Protein AF-A0A166SF95-F1 (afdb_monomer)

Radius of gyration: 27.23 Å; Cα contacts (8 Å, |Δi|>4): 40; chains: 1; bounding box: 63×61×75 Å

InterPro domains:
  IPR001046 NRAMP family [PF01566] (56-190)
  IPR001046 NRAMP family [PR00447] (93-119)
  IPR001046 NRAMP family [PR00447] (122-141)
  IPR001046 NRAMP family [PTHR11706] (57-190)

Sequence (201 aa):
TAVDNDARVIHDDRQPSSQHLKDASLVVVKHATKHTGVGIWELGRRLASGKYADQNLRLGCVTGLDLASHCRILLRSRPEHKLLYRYLLHYPLYILSEIAIIPIDLTELLGSAIALCLIWPALPLWAGVLLTAGDVIFVLALGDPLGGRPTKMFEWLVAVLVLGVIVCMSIIIAKVDVNWEQAFDGFVPSKTIFASGGIYT

Foldseek 3Di:
DPPVVVVVVVVPPPPPPVVVVVVVVVVVVVVVCVPPVVVVVVVVVVVCCVPVVVVLVCCCVVVVDHPVVVVVVVLVPDPDDNPVCCVVPVVVVVVVVVVVVVVVLVCVLVVQLVVVCVVPVPDDSVVSSVVSVVVVVVLVVLPDCPPVPSPVVNVVVVVVVVVVVVVVVVVVVVPDPDPVVVVVVVVPPDCVVVPDPPPPD

pLDDT: mean 71.26, std 14.32, range [41.44, 95.88]

Mean predicted aligned error: 16.95 Å

Secondary structure (DSSP, 8-state):
--STTHHHHHTSSSSHHHHHHHHHHHHHHHHHHHHSTHHHHHHHHHHHHHHHHHHHHHHHHHH-S-HHHHHHHHHHT--TTHHHHHHHHHHHHHHHHHHHHHHHHHHHHHHHHHHHHHH-TTS-HHHHHHHHHHHHHHHHHHT-GGGS-THHHHHHHHHHHHHHHHHHHHHHHHHS---HHHHHHTTS--GGGTS---S--

Organism: NCBI:txid1759441

Structure (mmCIF, N/CA/C/O backbone):
data_AF-A0A166SF95-F1
#
_entry.id   AF-A0A166SF95-F1
#
loop_
_atom_site.group_PDB
_atom_site.id
_atom_site.type_symbol
_atom_site.label_atom_id
_atom_site.label_alt_id
_atom_site.label_comp_id
_atom_site.label_asym_id
_atom_site.label_entity_id
_atom_site.label_seq_id
_atom_site.pdbx_PDB_ins_code
_atom_site.Cartn_x
_atom_site.Cartn_y
_atom_site.Cartn_z
_atom_site.occupancy
_atom_site.B_iso_or_equiv
_atom_site.auth_seq_id
_atom_site.auth_comp_id
_atom_site.auth_asym_id
_atom_site.auth_atom_id
_atom_site.pdbx_PDB_model_num
ATOM 1 N N . THR A 1 1 ? -39.030 30.058 47.059 1.00 51.97 1 THR A N 1
ATOM 2 C CA . THR A 1 1 ? -38.450 30.906 45.994 1.00 51.97 1 THR A CA 1
ATOM 3 C C . THR A 1 1 ? -37.004 31.327 46.240 1.00 51.97 1 THR A C 1
ATOM 5 O O . THR A 1 1 ? -36.387 31.767 45.289 1.00 51.97 1 THR A O 1
ATOM 8 N N . ALA A 1 2 ? -36.420 31.140 47.436 1.00 47.66 2 ALA A N 1
ATOM 9 C CA . ALA A 1 2 ? -35.006 31.470 47.697 1.00 47.66 2 ALA A CA 1
ATOM 10 C C . ALA A 1 2 ? -34.035 30.263 47.727 1.00 47.66 2 ALA A C 1
ATOM 12 O O . ALA A 1 2 ? -32.841 30.467 47.861 1.00 47.66 2 ALA A O 1
ATOM 13 N N . VAL A 1 3 ? -34.522 29.020 47.589 1.00 53.03 3 VAL A N 1
ATOM 14 C CA . VAL A 1 3 ? -33.690 27.792 47.682 1.00 53.03 3 VAL A CA 1
ATOM 15 C C . VAL A 1 3 ? -33.362 27.186 46.305 1.00 53.03 3 VAL A C 1
ATOM 17 O O . VAL A 1 3 ? -32.394 26.454 46.165 1.00 53.03 3 VAL A O 1
ATOM 20 N N . ASP A 1 4 ? -34.114 27.541 45.258 1.00 48.19 4 ASP A N 1
ATOM 21 C CA . ASP A 1 4 ? -33.922 27.012 43.893 1.00 48.19 4 ASP A CA 1
ATOM 22 C C . ASP A 1 4 ? -32.863 27.791 43.082 1.00 48.19 4 ASP A C 1
ATOM 24 O O . ASP A 1 4 ? -32.346 27.307 42.080 1.00 48.19 4 ASP A O 1
ATOM 28 N N . ASN A 1 5 ? -32.490 28.993 43.544 1.00 48.31 5 ASN A N 1
ATOM 29 C CA . ASN A 1 5 ? -31.471 29.813 42.886 1.00 48.31 5 ASN A CA 1
ATOM 30 C C . ASN A 1 5 ? -30.034 29.449 43.289 1.00 48.31 5 ASN A C 1
ATOM 32 O O . ASN A 1 5 ? -29.129 29.681 42.498 1.00 48.31 5 ASN A O 1
ATOM 36 N N . ASP A 1 6 ? -29.812 28.844 44.460 1.00 43.00 6 ASP A N 1
ATOM 37 C CA . ASP A 1 6 ? -28.459 28.482 44.919 1.00 43.00 6 ASP A CA 1
ATOM 38 C C . ASP A 1 6 ? -27.935 27.196 44.254 1.00 43.00 6 ASP A C 1
ATOM 40 O O . ASP A 1 6 ? -26.739 27.042 44.011 1.00 43.00 6 ASP A O 1
ATOM 44 N N . ALA A 1 7 ? -28.828 26.278 43.868 1.00 47.28 7 ALA A N 1
ATOM 45 C CA . ALA A 1 7 ? -28.446 25.021 43.217 1.00 47.28 7 ALA A CA 1
ATOM 46 C C . ALA A 1 7 ? -28.032 25.194 41.741 1.00 47.28 7 ALA A C 1
ATOM 48 O O . ALA A 1 7 ? -27.295 24.362 41.207 1.00 47.28 7 ALA A O 1
ATOM 49 N N . ARG A 1 8 ? -28.467 26.277 41.078 1.00 47.16 8 ARG A N 1
ATOM 50 C CA . ARG A 1 8 ? -28.053 26.599 39.700 1.00 47.16 8 ARG A CA 1
ATOM 51 C C . ARG A 1 8 ? -26.694 27.282 39.613 1.00 47.16 8 ARG A C 1
ATOM 53 O O . ARG A 1 8 ? -26.074 27.204 38.561 1.00 47.16 8 ARG A O 1
ATOM 60 N N . VAL A 1 9 ? -26.222 27.905 40.691 1.00 48.41 9 VAL A N 1
ATOM 61 C CA . VAL A 1 9 ? -24.934 28.615 40.687 1.00 48.41 9 VAL A CA 1
ATOM 62 C C . VAL A 1 9 ? -23.765 27.639 40.875 1.00 48.41 9 VAL A C 1
ATOM 64 O O . VAL A 1 9 ? -22.729 27.802 40.248 1.00 48.41 9 VAL A O 1
ATOM 67 N N . ILE A 1 10 ? -23.938 26.547 41.630 1.00 46.03 10 ILE A N 1
ATOM 68 C CA . ILE A 1 10 ? -22.832 25.609 41.922 1.00 46.03 10 ILE A CA 1
ATOM 69 C C . ILE A 1 10 ? -22.562 24.605 40.779 1.00 46.03 10 ILE A C 1
ATOM 71 O O . ILE A 1 10 ? -21.478 24.022 40.699 1.00 46.03 10 ILE A O 1
ATOM 75 N N . HIS A 1 11 ? -23.503 24.416 39.848 1.00 46.72 11 HIS A N 1
ATOM 76 C CA . HIS A 1 11 ? -23.308 23.521 38.698 1.00 46.72 11 HIS A CA 1
ATOM 77 C C . HIS A 1 11 ? -22.623 24.177 37.485 1.00 46.72 11 HIS A C 1
ATOM 79 O O . HIS A 1 11 ? -22.181 23.446 36.595 1.00 46.72 11 HIS A O 1
ATOM 85 N N . ASP A 1 12 ? -22.479 25.506 37.475 1.00 46.41 12 ASP A N 1
ATOM 86 C CA . ASP A 1 12 ? -21.928 26.281 36.350 1.00 46.41 12 ASP A CA 1
ATOM 87 C C . ASP A 1 12 ? -20.457 26.707 36.546 1.00 46.41 12 ASP A C 1
ATOM 89 O O . ASP A 1 12 ? -19.885 27.390 35.713 1.00 46.41 12 ASP A O 1
ATOM 93 N N . ASP A 1 13 ? -19.783 26.266 37.614 1.00 45.19 13 ASP A N 1
ATOM 94 C CA . ASP A 1 13 ? -18.368 26.615 37.859 1.00 45.19 13 ASP A CA 1
ATOM 95 C C . ASP A 1 13 ? -17.370 25.497 37.489 1.00 45.19 13 ASP A C 1
ATOM 97 O O . ASP A 1 13 ? -16.153 25.666 37.598 1.00 45.19 13 ASP A O 1
ATOM 101 N N . ARG A 1 14 ? -17.838 24.327 37.017 1.00 47.97 14 ARG A N 1
ATOM 102 C CA . ARG A 1 14 ? -16.961 23.156 36.757 1.00 47.97 14 ARG A CA 1
ATOM 103 C C . ARG A 1 14 ? -16.560 22.936 35.294 1.00 47.97 14 ARG A C 1
ATOM 105 O O . ARG A 1 14 ? -15.774 22.033 35.012 1.00 47.97 14 ARG A O 1
ATOM 112 N N . GLN A 1 15 ? -17.070 23.739 34.364 1.00 48.47 15 GLN A N 1
ATOM 113 C CA . GLN A 1 15 ? -16.789 23.642 32.923 1.00 48.47 15 GLN A CA 1
ATOM 114 C C . GLN A 1 15 ? -15.904 24.751 32.293 1.00 48.47 15 GLN A C 1
ATOM 116 O O . GLN A 1 15 ? -15.645 24.639 31.095 1.00 48.47 15 GLN A O 1
ATOM 121 N N . PRO A 1 16 ? -15.343 25.767 32.991 1.00 48.53 16 PRO A N 1
ATOM 122 C CA . PRO A 1 16 ? -14.515 26.767 32.305 1.00 48.53 16 PRO A CA 1
ATOM 123 C C . PRO A 1 16 ? -13.076 26.292 32.021 1.00 48.53 16 PRO A C 1
ATOM 125 O O . PRO A 1 16 ? -12.406 26.855 31.159 1.00 48.53 16 PRO A O 1
ATOM 128 N N . SER A 1 17 ? -12.576 25.241 32.687 1.00 53.31 17 SER A N 1
ATOM 129 C CA . SER A 1 17 ? -11.176 24.798 32.539 1.00 53.31 17 SER A CA 1
ATOM 130 C C . SER A 1 17 ? -10.923 23.913 31.312 1.00 53.31 17 SER A C 1
ATOM 132 O O . SER A 1 17 ? -9.883 24.045 30.672 1.00 53.31 17 SER A O 1
ATOM 134 N N . SER A 1 18 ? -11.858 23.035 30.929 1.00 52.62 18 SER A N 1
ATOM 135 C CA . SER A 1 18 ? -11.665 22.111 29.796 1.00 52.62 18 SER A CA 1
ATOM 136 C C . SER A 1 18 ? -11.661 22.834 28.449 1.00 52.62 18 SER A C 1
ATOM 138 O O . SER A 1 18 ? -10.839 22.522 27.589 1.00 52.62 18 SER A O 1
ATOM 140 N N . GLN A 1 19 ? -12.532 23.830 28.275 1.00 54.75 19 GLN A N 1
ATOM 141 C CA . GLN A 1 19 ? -12.605 24.616 27.043 1.00 54.75 19 GLN A CA 1
ATOM 142 C C . GLN A 1 19 ? -11.347 25.474 26.868 1.00 54.75 19 GLN A C 1
ATOM 144 O O . GLN A 1 19 ? -10.710 25.439 25.820 1.00 54.75 19 GLN A O 1
ATOM 149 N N . HIS A 1 20 ? -10.897 26.120 27.945 1.00 53.06 20 HIS A N 1
ATOM 150 C CA . HIS A 1 20 ? -9.686 26.933 27.929 1.00 53.06 20 HIS A CA 1
ATOM 151 C C . HIS A 1 20 ? -8.408 26.097 27.718 1.00 53.06 20 HIS A C 1
ATOM 153 O O . HIS A 1 20 ? -7.474 26.559 27.064 1.00 53.06 20 HIS A O 1
ATOM 159 N N . LEU A 1 21 ? -8.376 24.849 28.213 1.00 57.53 21 LEU A N 1
ATOM 160 C CA . LEU A 1 21 ? -7.300 23.876 27.966 1.00 57.53 21 LEU A CA 1
ATOM 161 C C . LEU A 1 21 ? -7.314 23.322 26.535 1.00 57.53 21 LEU A C 1
ATOM 163 O O . LEU A 1 21 ? -6.245 23.071 25.969 1.00 57.53 21 LEU A O 1
ATOM 167 N N . LYS A 1 22 ? -8.498 23.151 25.935 1.00 52.44 22 LYS A N 1
ATOM 168 C CA . LYS A 1 22 ? -8.640 22.813 24.512 1.00 52.44 22 LYS A CA 1
ATOM 169 C C . LYS A 1 22 ? -8.150 23.962 23.647 1.00 52.44 22 LYS A C 1
ATOM 171 O O . LYS A 1 22 ? -7.349 23.714 22.756 1.00 52.44 22 LYS A O 1
ATOM 176 N N . ASP A 1 23 ? -8.522 25.198 23.962 1.00 60.34 23 ASP A N 1
ATOM 177 C CA . ASP A 1 23 ? -8.080 26.386 23.229 1.00 60.34 23 ASP A CA 1
ATOM 178 C C . ASP A 1 23 ? -6.575 26.618 23.385 1.00 60.34 23 ASP A C 1
ATOM 180 O O . ASP A 1 23 ? -5.888 26.885 22.402 1.00 60.34 23 ASP A O 1
ATOM 184 N N . ALA A 1 24 ? -6.025 26.416 24.586 1.00 60.62 24 ALA A N 1
ATOM 185 C CA . ALA A 1 24 ? -4.586 26.465 24.820 1.00 60.62 24 ALA A CA 1
ATOM 186 C C . ALA A 1 24 ? -3.846 25.349 24.065 1.00 60.62 24 ALA A C 1
ATOM 188 O O . ALA A 1 24 ? -2.841 25.624 23.414 1.00 60.62 24 ALA A O 1
ATOM 189 N N . SER A 1 25 ? -4.361 24.114 24.066 1.00 54.09 25 SER A N 1
ATOM 190 C CA . SER A 1 25 ? -3.782 23.012 23.282 1.00 54.09 25 SER A CA 1
ATOM 191 C C . SER A 1 25 ? -3.878 23.277 21.781 1.00 54.09 25 SER A C 1
ATOM 193 O O . SER A 1 25 ? -2.938 22.998 21.046 1.00 54.09 25 SER A O 1
ATOM 195 N N . LEU A 1 26 ? -4.974 23.872 21.312 1.00 56.75 26 LEU A N 1
ATOM 196 C CA . LEU A 1 26 ? -5.206 24.197 19.905 1.00 56.75 26 LEU A CA 1
ATOM 197 C C . LEU A 1 26 ? -4.330 25.373 19.449 1.00 56.75 26 LEU A C 1
ATOM 199 O O . LEU A 1 26 ? -3.851 25.379 18.315 1.00 56.75 26 LEU A O 1
ATOM 203 N N . VAL A 1 27 ? -4.041 26.322 20.343 1.00 62.81 27 VAL A N 1
ATOM 204 C CA . VAL A 1 27 ? -3.062 27.398 20.137 1.00 62.81 27 VAL A CA 1
ATOM 205 C C . VAL A 1 27 ? -1.636 26.852 20.149 1.00 62.81 27 VAL A C 1
ATOM 207 O O . VAL A 1 27 ? -0.873 27.193 19.250 1.00 62.81 27 VAL A O 1
ATOM 210 N N . VAL A 1 28 ? -1.277 25.964 21.081 1.00 61.56 28 VAL A N 1
ATOM 211 C CA . VAL A 1 28 ? 0.052 25.326 21.148 1.00 61.56 28 VAL A CA 1
ATOM 212 C C . VAL A 1 28 ? 0.297 24.437 19.927 1.00 61.56 28 VAL A C 1
ATOM 214 O O . VAL A 1 28 ? 1.359 24.530 19.314 1.00 61.56 28 VAL A O 1
ATOM 217 N N . VAL A 1 29 ? -0.697 23.655 19.494 1.00 58.47 29 VAL A N 1
ATOM 218 C CA . VAL A 1 29 ? -0.627 22.845 18.267 1.00 58.47 29 VAL A CA 1
ATOM 219 C C . VAL A 1 29 ? -0.521 23.745 17.035 1.00 58.47 29 VAL A C 1
ATOM 221 O O . VAL A 1 29 ? 0.350 23.517 16.194 1.00 58.47 29 VAL A O 1
ATOM 224 N N . LYS A 1 30 ? -1.311 24.825 16.937 1.00 57.12 30 LYS A N 1
ATOM 225 C CA . LYS A 1 30 ? -1.168 25.808 15.845 1.00 57.12 30 LYS A CA 1
ATOM 226 C C . LYS A 1 30 ? 0.200 26.494 15.852 1.00 57.12 30 LYS A C 1
ATOM 228 O O . LYS A 1 30 ? 0.749 26.741 14.781 1.00 57.12 30 LYS A O 1
ATOM 233 N N . HIS A 1 31 ? 0.770 26.777 17.022 1.00 54.75 31 HIS A N 1
ATOM 234 C CA . HIS A 1 31 ? 2.072 27.433 17.148 1.00 54.75 31 HIS A CA 1
ATOM 235 C C . HIS A 1 31 ? 3.230 26.484 16.797 1.00 54.75 31 HIS A C 1
ATOM 237 O O . HIS A 1 31 ? 4.134 26.872 16.057 1.00 54.75 31 HIS A O 1
ATOM 243 N N . ALA A 1 32 ? 3.157 25.218 17.221 1.00 53.41 32 ALA A N 1
ATOM 244 C CA . ALA A 1 32 ? 4.104 24.167 16.839 1.00 53.41 32 ALA A CA 1
ATOM 245 C C . ALA A 1 32 ? 4.074 23.888 15.323 1.00 53.41 32 ALA A C 1
ATOM 247 O O . ALA A 1 32 ? 5.120 23.707 14.696 1.00 53.41 32 ALA A O 1
ATOM 248 N N . THR A 1 33 ? 2.883 23.958 14.717 1.00 53.19 33 THR A N 1
ATOM 249 C CA . THR A 1 33 ? 2.684 23.797 13.265 1.00 53.19 33 THR A CA 1
ATOM 250 C C . THR A 1 33 ? 3.164 25.015 12.462 1.00 53.19 33 THR A C 1
ATOM 252 O O . THR A 1 33 ? 3.454 24.892 11.277 1.00 53.19 33 THR A O 1
ATOM 255 N N . LYS A 1 34 ? 3.283 26.199 13.081 1.00 48.84 34 LYS A N 1
ATOM 256 C CA . LYS A 1 34 ? 3.783 27.418 12.420 1.00 48.84 34 LYS A CA 1
ATOM 257 C C . LYS A 1 34 ? 5.314 27.431 12.282 1.00 48.84 34 LYS A C 1
ATOM 259 O O . LYS A 1 34 ? 5.831 28.060 11.364 1.00 48.84 34 LYS A O 1
ATOM 264 N N . HIS A 1 35 ? 6.029 26.747 13.179 1.00 53.69 35 HIS A N 1
ATOM 265 C CA . HIS A 1 35 ? 7.500 26.728 13.219 1.00 53.69 35 HIS A CA 1
ATOM 266 C C . HIS A 1 35 ? 8.146 25.571 12.452 1.00 53.69 35 HIS A C 1
ATOM 268 O O . HIS A 1 35 ? 9.314 25.650 12.078 1.00 53.69 35 HIS A O 1
ATOM 274 N N . THR A 1 36 ? 7.394 24.513 12.173 1.00 54.59 36 THR A N 1
ATOM 275 C CA . THR A 1 36 ? 7.784 23.482 11.212 1.00 54.59 36 THR A CA 1
ATOM 276 C C . THR A 1 36 ? 7.124 23.843 9.881 1.00 54.59 36 THR A C 1
ATOM 278 O O . THR A 1 36 ? 5.943 24.157 9.862 1.00 54.59 36 THR A O 1
ATOM 281 N N . GLY A 1 37 ? 7.835 23.846 8.749 1.00 56.47 37 GLY A N 1
ATOM 282 C CA . GLY A 1 37 ? 7.312 24.233 7.418 1.00 56.47 37 GLY A CA 1
ATOM 283 C C . GLY A 1 37 ? 6.183 23.347 6.844 1.00 56.47 37 GLY A C 1
ATOM 284 O O . GLY A 1 37 ? 6.008 23.259 5.630 1.00 56.47 37 GLY A O 1
ATOM 285 N N . VAL A 1 38 ? 5.423 22.680 7.712 1.00 60.16 38 VAL A N 1
ATOM 286 C CA . VAL A 1 38 ? 4.350 21.717 7.466 1.00 60.16 38 VAL A CA 1
ATOM 287 C C . VAL A 1 38 ? 3.172 22.373 6.754 1.00 60.16 38 VAL A C 1
ATOM 289 O O . VAL A 1 38 ? 2.557 21.722 5.925 1.00 60.16 38 VAL A O 1
ATOM 292 N N . GLY A 1 39 ? 2.893 23.663 6.971 1.00 60.81 39 GLY A N 1
ATOM 293 C CA . GLY A 1 39 ? 1.807 24.362 6.267 1.00 60.81 39 GLY A CA 1
ATOM 294 C C . GLY A 1 39 ? 1.996 24.424 4.744 1.00 60.81 39 GLY A C 1
ATOM 295 O O . GLY A 1 39 ? 1.061 24.159 3.993 1.00 60.81 39 GLY A O 1
ATOM 296 N N . ILE A 1 40 ? 3.220 24.704 4.280 1.00 64.19 40 ILE A N 1
ATOM 297 C CA . ILE A 1 40 ? 3.563 24.737 2.845 1.00 64.19 40 ILE A CA 1
ATOM 298 C C . ILE A 1 40 ? 3.580 23.313 2.276 1.00 64.19 40 ILE A C 1
ATOM 300 O O . ILE A 1 40 ? 3.107 23.078 1.165 1.00 64.19 40 ILE A O 1
ATOM 304 N N . TRP A 1 41 ? 4.067 22.351 3.061 1.00 58.44 41 TRP A N 1
ATOM 305 C CA . TRP A 1 41 ? 4.095 20.936 2.692 1.00 58.44 41 TRP A CA 1
ATOM 306 C C . TRP A 1 41 ? 2.693 20.315 2.588 1.00 58.44 41 TRP A C 1
ATOM 308 O O . TRP A 1 41 ? 2.424 19.563 1.656 1.00 58.44 41 TRP A O 1
ATOM 318 N N . GLU A 1 42 ? 1.781 20.654 3.500 1.00 67.25 42 GLU A N 1
ATOM 319 C CA . GLU A 1 42 ? 0.397 20.170 3.531 1.00 67.25 42 GLU A CA 1
ATOM 320 C C . GLU A 1 42 ? -0.444 20.815 2.425 1.00 67.25 42 GLU A C 1
ATOM 322 O O . GLU A 1 42 ? -1.201 20.132 1.733 1.00 67.25 42 GLU A O 1
ATOM 327 N N . LEU A 1 43 ? -0.267 22.122 2.200 1.00 67.19 43 LEU A N 1
ATOM 328 C CA . LEU A 1 43 ? -0.904 22.836 1.096 1.00 67.19 43 LEU A CA 1
ATOM 329 C C . LEU A 1 43 ? -0.411 22.305 -0.258 1.00 67.19 43 LEU A C 1
ATOM 331 O O . LEU A 1 43 ? -1.220 22.046 -1.148 1.00 67.19 43 LEU A O 1
ATOM 335 N N . GLY A 1 44 ? 0.898 22.070 -0.389 1.00 65.81 44 GLY A N 1
ATOM 336 C CA . GLY A 1 44 ? 1.503 21.445 -1.563 1.00 65.81 44 GLY A CA 1
ATOM 337 C C . GLY A 1 44 ? 0.978 20.030 -1.797 1.00 65.81 44 GLY A C 1
ATOM 338 O O . GLY A 1 44 ? 0.562 19.712 -2.910 1.00 65.81 44 GLY A O 1
ATOM 339 N N . ARG A 1 45 ? 0.895 19.205 -0.746 1.00 68.56 45 ARG A N 1
ATOM 340 C CA . ARG A 1 45 ? 0.331 17.850 -0.818 1.00 68.56 45 ARG A CA 1
ATOM 341 C C . ARG A 1 45 ? -1.132 17.875 -1.255 1.00 68.56 45 ARG A C 1
ATOM 343 O O . ARG A 1 45 ? -1.496 17.120 -2.150 1.00 68.56 45 ARG A O 1
ATOM 350 N N . ARG A 1 46 ? -1.968 18.756 -0.698 1.00 68.06 46 ARG A N 1
ATOM 351 C CA . ARG A 1 46 ? -3.397 18.870 -1.055 1.00 68.06 46 ARG A CA 1
ATOM 352 C C . ARG A 1 46 ? -3.616 19.362 -2.487 1.00 68.06 46 ARG A C 1
ATOM 354 O O . ARG A 1 46 ? -4.432 18.786 -3.205 1.00 68.06 46 ARG A O 1
ATOM 361 N N . LEU A 1 47 ? -2.863 20.375 -2.923 1.00 65.56 47 LEU A N 1
ATOM 362 C CA . LEU A 1 47 ? -2.918 20.887 -4.300 1.00 65.56 47 LEU A CA 1
ATOM 363 C C . LEU A 1 47 ? -2.419 19.857 -5.318 1.00 65.56 47 LEU A C 1
ATOM 365 O O . LEU A 1 47 ? -2.980 19.746 -6.410 1.00 65.56 47 LEU A O 1
ATOM 369 N N . ALA A 1 48 ? -1.394 19.091 -4.950 1.00 60.56 48 ALA A N 1
ATOM 370 C CA . ALA A 1 48 ? -0.872 18.009 -5.763 1.00 60.56 48 ALA A CA 1
ATOM 371 C C . ALA A 1 48 ? -1.886 16.859 -5.886 1.00 60.56 48 ALA A C 1
ATOM 373 O O . ALA A 1 48 ? -2.235 16.437 -6.988 1.00 60.56 48 ALA A O 1
ATOM 374 N N . SER A 1 49 ? -2.426 16.396 -4.761 1.00 61.84 49 SER A N 1
ATOM 375 C CA . SER A 1 49 ? -3.310 15.224 -4.710 1.00 61.84 49 SER A CA 1
ATOM 376 C C . SER A 1 49 ? -4.545 15.374 -5.605 1.00 61.84 49 SER A C 1
ATOM 378 O O . SER A 1 49 ? -4.901 14.438 -6.314 1.00 61.84 49 SER A O 1
ATOM 380 N N . GLY A 1 50 ? -5.164 16.561 -5.637 1.00 59.50 50 GLY A N 1
ATOM 381 C CA . GLY A 1 50 ? -6.374 16.797 -6.433 1.00 59.50 50 GLY A CA 1
ATOM 382 C C . GLY A 1 50 ? -6.149 16.846 -7.950 1.00 59.50 50 GLY A C 1
ATOM 383 O O . GLY A 1 50 ? -7.048 16.490 -8.706 1.00 59.50 50 GLY A O 1
ATOM 384 N N . LYS A 1 51 ? -4.964 17.267 -8.416 1.00 60.41 51 LYS A N 1
ATOM 385 C CA . LYS A 1 51 ? -4.663 17.377 -9.858 1.00 60.41 51 LYS A CA 1
ATOM 386 C C . LYS A 1 51 ? -4.000 16.127 -10.427 1.00 60.41 51 LYS A C 1
ATOM 388 O O . LYS A 1 51 ? -4.292 15.755 -11.560 1.00 60.41 51 LYS A O 1
ATOM 393 N N . TYR A 1 52 ? -3.113 15.489 -9.667 1.00 58.97 52 TYR A N 1
ATOM 394 C CA . TYR A 1 52 ? -2.303 14.382 -10.181 1.00 58.97 52 TYR A CA 1
ATOM 395 C C . TYR A 1 52 ? -3.029 13.029 -10.132 1.00 58.97 52 TYR A C 1
ATOM 397 O O . TYR A 1 52 ? -2.722 12.156 -10.943 1.00 58.97 52 TYR A O 1
ATOM 405 N N . ALA A 1 53 ? -4.022 12.859 -9.249 1.00 60.50 53 ALA A N 1
ATOM 406 C CA . ALA A 1 53 ? -4.785 11.612 -9.155 1.00 60.50 53 ALA A CA 1
ATOM 407 C C . ALA A 1 53 ? -5.577 11.300 -10.443 1.00 60.50 53 ALA A C 1
ATOM 409 O O . ALA A 1 53 ? -5.508 10.182 -10.948 1.00 60.50 53 ALA A O 1
ATOM 410 N N . ASP A 1 54 ? -6.259 12.296 -11.024 1.00 67.81 54 ASP A N 1
ATOM 411 C CA . ASP A 1 54 ? -7.012 12.141 -12.285 1.00 67.81 54 ASP A CA 1
ATOM 412 C C . ASP A 1 54 ? -6.084 11.908 -13.491 1.00 67.81 54 ASP A C 1
ATOM 414 O O . ASP A 1 54 ? -6.388 11.139 -14.404 1.00 67.81 54 ASP A O 1
ATOM 418 N N . GLN A 1 55 ? -4.908 12.542 -13.481 1.00 71.25 55 GLN A N 1
ATOM 419 C CA . GLN A 1 55 ? -3.972 12.494 -14.601 1.00 71.25 55 GLN A CA 1
ATOM 420 C C . GLN A 1 55 ? -3.375 11.101 -14.806 1.00 71.25 55 GLN A C 1
ATOM 422 O O . GLN A 1 55 ? -3.295 10.657 -15.949 1.00 71.25 55 GLN A O 1
ATOM 427 N N . ASN A 1 56 ? -3.014 10.384 -13.738 1.00 66.62 56 ASN A N 1
ATOM 428 C CA . ASN A 1 56 ? -2.437 9.041 -13.866 1.00 66.62 56 ASN A CA 1
ATOM 429 C C . ASN A 1 56 ? -3.436 8.026 -14.443 1.00 66.62 56 ASN A C 1
ATOM 431 O O . ASN A 1 56 ? -3.072 7.249 -15.327 1.00 66.62 56 ASN A O 1
ATOM 435 N N . LEU A 1 57 ? -4.700 8.068 -14.005 1.00 70.81 57 LEU A N 1
ATOM 436 C CA . LEU A 1 57 ? -5.747 7.184 -14.525 1.00 70.81 57 LEU A CA 1
ATOM 437 C C . LEU A 1 57 ? -6.055 7.491 -15.996 1.00 70.81 57 LEU A C 1
ATOM 439 O O . LEU A 1 57 ? -6.153 6.583 -16.820 1.00 70.81 57 LEU A O 1
ATOM 443 N N . ARG A 1 58 ? -6.148 8.778 -16.352 1.00 76.56 58 ARG A N 1
ATOM 444 C CA . ARG A 1 58 ? -6.359 9.203 -17.741 1.00 76.56 58 ARG A CA 1
ATOM 445 C C . ARG A 1 58 ? -5.197 8.839 -18.654 1.00 76.56 58 ARG A C 1
ATOM 447 O O . ARG A 1 58 ? -5.438 8.362 -19.760 1.00 76.56 58 ARG A O 1
ATOM 454 N N . LEU A 1 59 ? -3.959 9.033 -18.201 1.00 76.69 59 LEU A N 1
ATOM 455 C CA . LEU A 1 59 ? -2.765 8.624 -18.939 1.00 76.69 59 LEU A CA 1
ATOM 456 C C . LEU A 1 59 ? -2.802 7.117 -19.216 1.00 76.69 59 LEU A C 1
ATOM 458 O O . LEU A 1 59 ? -2.648 6.724 -20.371 1.00 76.69 59 LEU A O 1
ATOM 462 N N . GLY A 1 60 ? -3.097 6.293 -18.206 1.00 74.56 60 GLY A N 1
ATOM 463 C CA . GLY A 1 60 ? -3.226 4.840 -18.360 1.00 74.56 60 GLY A CA 1
ATOM 464 C C . GLY A 1 60 ? -4.339 4.419 -19.329 1.00 74.56 60 GLY A C 1
ATOM 465 O O . GLY A 1 60 ? -4.096 3.603 -20.215 1.00 74.56 60 GLY A O 1
ATOM 466 N N . CYS A 1 61 ? -5.533 5.016 -19.235 1.00 77.75 61 CYS A N 1
ATOM 467 C CA . CYS A 1 61 ? -6.668 4.682 -20.109 1.00 77.75 61 CYS A CA 1
ATOM 468 C C . CYS A 1 61 ? -6.476 5.123 -21.569 1.00 77.75 61 CYS A C 1
ATOM 470 O O . CYS A 1 61 ? -6.873 4.403 -22.481 1.00 77.75 61 CYS A O 1
ATOM 472 N N . VAL A 1 62 ? -5.893 6.304 -21.808 1.00 83.00 62 VAL A N 1
ATOM 473 C CA . VAL A 1 62 ? -5.726 6.858 -23.166 1.00 83.00 62 VAL A CA 1
ATOM 474 C C . VAL A 1 62 ? -4.577 6.183 -23.909 1.00 83.00 62 VAL A C 1
ATOM 476 O O . VAL A 1 62 ? -4.645 6.002 -25.122 1.00 83.00 62 VAL A O 1
ATOM 479 N N . THR A 1 63 ? -3.511 5.823 -23.195 1.00 76.69 63 THR A N 1
ATOM 480 C CA . THR A 1 63 ? -2.299 5.283 -23.818 1.00 76.69 63 THR A CA 1
ATOM 481 C C . THR A 1 63 ? -2.171 3.763 -23.718 1.00 76.69 63 THR A C 1
ATOM 483 O O . THR A 1 63 ? -1.363 3.182 -24.441 1.00 76.69 63 THR A O 1
ATOM 486 N N . GLY A 1 64 ? -2.946 3.113 -22.842 1.00 77.06 64 GLY A N 1
ATOM 487 C CA . GLY A 1 64 ? -2.929 1.661 -22.634 1.00 77.06 64 GLY A CA 1
ATOM 488 C C . GLY A 1 64 ? -1.629 1.118 -22.029 1.00 77.06 64 GLY A C 1
ATOM 489 O O . GLY A 1 64 ? -1.399 -0.089 -22.060 1.00 77.06 64 GLY A O 1
ATOM 490 N N . LEU A 1 65 ? -0.758 1.988 -21.512 1.00 71.38 65 LEU A N 1
ATOM 491 C CA . LEU A 1 65 ? 0.567 1.648 -20.990 1.00 71.38 65 LEU A CA 1
ATOM 492 C C . LEU A 1 65 ? 0.680 2.069 -19.524 1.00 71.38 65 LEU A C 1
ATOM 494 O O . LEU A 1 65 ? 0.240 3.154 -19.144 1.00 71.38 65 LEU A O 1
ATOM 498 N N . ASP A 1 66 ? 1.345 1.240 -18.721 1.00 79.19 66 ASP A N 1
ATOM 499 C CA . ASP A 1 66 ? 1.687 1.562 -17.335 1.00 79.19 66 ASP A CA 1
ATOM 500 C C . ASP A 1 66 ? 2.595 2.814 -17.243 1.00 79.19 66 ASP A C 1
ATOM 502 O O . ASP A 1 66 ? 3.358 3.143 -18.163 1.00 79.19 66 ASP A O 1
ATOM 506 N N . LEU A 1 67 ? 2.514 3.517 -16.110 1.00 76.06 67 LEU A N 1
ATOM 507 C CA . LEU A 1 67 ? 3.270 4.736 -15.832 1.00 76.06 67 LEU A CA 1
ATOM 508 C C . LEU A 1 67 ? 4.785 4.502 -15.918 1.00 76.06 67 LEU A C 1
ATOM 510 O O . LEU A 1 67 ? 5.497 5.337 -16.484 1.00 76.06 67 LEU A O 1
ATOM 514 N N . ALA A 1 68 ? 5.294 3.366 -15.429 1.00 74.94 68 ALA A N 1
ATOM 515 C CA . ALA A 1 68 ? 6.722 3.056 -15.522 1.00 74.94 68 ALA A CA 1
ATOM 516 C C . ALA A 1 68 ? 7.160 2.833 -16.981 1.00 74.94 68 ALA A C 1
ATOM 518 O O . ALA A 1 68 ? 8.240 3.278 -17.392 1.00 74.94 68 ALA A O 1
ATOM 519 N N . SER A 1 69 ? 6.300 2.222 -17.796 1.00 77.38 69 SER A N 1
ATOM 520 C CA . SER A 1 69 ? 6.509 2.067 -19.241 1.00 77.38 69 SER A CA 1
ATOM 521 C C . SER A 1 69 ? 6.511 3.416 -19.973 1.00 77.38 69 SER A C 1
ATOM 523 O O . SER A 1 69 ? 7.386 3.656 -20.811 1.00 77.38 69 SER A O 1
ATOM 525 N N . HIS A 1 70 ? 5.626 4.343 -19.594 1.00 77.81 70 HIS A N 1
ATOM 526 C CA . HIS A 1 70 ? 5.631 5.722 -20.095 1.00 77.81 70 HIS A CA 1
ATOM 527 C C . HIS A 1 70 ? 6.898 6.485 -19.721 1.00 77.81 70 HIS A C 1
ATOM 529 O O . HIS A 1 70 ? 7.534 7.086 -20.591 1.00 77.81 70 HIS A O 1
ATOM 535 N N . CYS A 1 71 ? 7.308 6.416 -18.453 1.00 73.69 71 CYS A N 1
ATOM 536 C CA . CYS A 1 71 ? 8.562 7.003 -17.987 1.00 73.69 71 CYS A CA 1
ATOM 537 C C . CYS A 1 71 ? 9.750 6.464 -18.793 1.00 73.69 71 CYS A C 1
ATOM 539 O O . CYS A 1 71 ? 10.615 7.239 -19.202 1.00 73.69 71 CYS A O 1
ATOM 541 N N . ARG A 1 72 ? 9.767 5.160 -19.103 1.00 74.81 72 ARG A N 1
ATOM 542 C CA . ARG A 1 72 ? 10.819 4.521 -19.908 1.00 74.81 72 ARG A CA 1
ATOM 543 C C . ARG A 1 72 ? 10.839 5.011 -21.362 1.00 74.81 72 ARG A C 1
ATOM 545 O O . ARG A 1 72 ? 11.926 5.227 -21.901 1.00 74.81 72 ARG A O 1
ATOM 552 N N . ILE A 1 73 ? 9.677 5.200 -21.991 1.00 75.31 73 ILE A N 1
ATOM 553 C CA . ILE A 1 73 ? 9.559 5.696 -23.375 1.00 75.31 73 ILE A CA 1
ATOM 554 C C . ILE A 1 73 ? 9.925 7.185 -23.457 1.00 75.31 73 ILE A C 1
ATOM 556 O O . ILE A 1 73 ? 10.716 7.575 -24.318 1.00 75.31 73 ILE A O 1
ATOM 560 N N . LEU A 1 74 ? 9.438 8.009 -22.526 1.00 73.44 74 LEU A N 1
ATOM 561 C CA . LEU A 1 74 ? 9.771 9.437 -22.452 1.00 73.44 74 LEU A CA 1
ATOM 562 C C . LEU A 1 74 ? 11.272 9.662 -22.215 1.00 73.44 74 LEU A C 1
ATOM 564 O O . LEU A 1 74 ? 11.867 10.544 -22.838 1.00 73.44 74 LEU A O 1
ATOM 568 N N . LEU A 1 75 ? 11.911 8.816 -21.398 1.00 67.00 75 LEU A N 1
ATOM 569 C CA . LEU A 1 75 ? 13.369 8.811 -21.225 1.00 67.00 75 LEU A CA 1
ATOM 570 C C . LEU A 1 75 ? 14.135 8.455 -22.498 1.00 67.00 75 LEU A C 1
ATOM 572 O O . LEU A 1 75 ? 15.278 8.880 -22.667 1.00 67.00 75 LEU A O 1
ATOM 576 N N . ARG A 1 76 ? 13.538 7.652 -23.384 1.00 64.75 76 ARG A N 1
ATOM 577 C CA . ARG A 1 76 ? 14.169 7.171 -24.620 1.00 64.75 76 ARG A CA 1
ATOM 578 C C . ARG A 1 76 ? 14.210 8.249 -25.711 1.00 64.75 76 ARG A C 1
ATOM 580 O O . ARG A 1 76 ? 15.152 8.238 -26.502 1.00 64.75 76 ARG A O 1
ATOM 587 N N . SER A 1 77 ? 13.241 9.169 -25.734 1.00 64.25 77 SER A N 1
ATOM 588 C CA . SER A 1 77 ? 13.085 10.212 -26.768 1.00 64.25 77 SER A CA 1
ATOM 589 C C . SER A 1 77 ? 13.988 11.448 -26.608 1.00 64.25 77 SER A C 1
ATOM 591 O O . SER A 1 77 ? 13.932 12.343 -27.448 1.00 64.25 77 SER A O 1
ATOM 593 N N . ARG A 1 78 ? 14.835 11.538 -25.570 1.00 59.34 78 ARG A N 1
ATOM 594 C CA . ARG A 1 78 ? 15.764 12.673 -25.356 1.00 59.34 78 ARG A CA 1
ATOM 595 C C . ARG A 1 78 ? 17.207 12.283 -25.751 1.00 59.34 78 ARG A C 1
ATOM 597 O O . ARG A 1 78 ? 17.767 11.384 -25.122 1.00 59.34 78 ARG A O 1
ATOM 604 N N . PRO A 1 79 ? 17.816 12.907 -26.785 1.00 59.69 79 PRO A N 1
ATOM 605 C CA . PRO A 1 79 ? 19.036 12.383 -27.414 1.00 59.69 79 PRO A CA 1
ATOM 606 C C . PRO A 1 79 ? 20.371 12.889 -26.835 1.00 59.69 79 PRO A C 1
ATOM 608 O O . PRO A 1 79 ? 21.366 12.187 -26.980 1.00 59.69 79 PRO A O 1
ATOM 611 N N . GLU A 1 80 ? 20.417 14.040 -26.160 1.00 57.88 80 GLU A N 1
ATOM 612 C CA . GLU A 1 80 ? 21.688 14.758 -25.924 1.00 57.88 80 GLU A CA 1
ATOM 613 C C . GLU A 1 80 ? 22.650 14.077 -24.915 1.00 57.88 80 GLU A C 1
ATOM 615 O O . GLU A 1 80 ? 23.858 14.143 -25.101 1.00 57.88 80 GLU A O 1
ATOM 620 N N . HIS A 1 81 ? 22.171 13.329 -23.900 1.00 61.47 81 HIS A N 1
ATOM 621 C CA . HIS A 1 81 ? 23.046 12.659 -22.905 1.00 61.47 81 HIS A CA 1
ATOM 622 C C . HIS A 1 81 ? 22.506 11.301 -22.401 1.00 61.47 81 HIS A C 1
ATOM 624 O O . HIS A 1 81 ? 22.177 11.114 -21.225 1.00 61.47 81 HIS A O 1
ATOM 630 N N . LYS A 1 82 ? 22.437 10.312 -23.304 1.00 63.03 82 LYS A N 1
ATOM 631 C CA . LYS A 1 82 ? 21.824 8.982 -23.073 1.00 63.03 82 LYS A CA 1
ATOM 632 C C . LYS A 1 82 ? 22.368 8.178 -21.882 1.00 63.03 82 LYS A C 1
ATOM 634 O O . LYS A 1 82 ? 21.593 7.477 -21.235 1.00 63.03 82 LYS A O 1
ATOM 639 N N . LEU A 1 83 ? 23.678 8.203 -21.621 1.00 64.62 83 LEU A N 1
ATOM 640 C CA . LEU A 1 83 ? 24.290 7.330 -20.605 1.00 64.62 83 LEU A CA 1
ATOM 641 C C . LEU A 1 83 ? 24.127 7.875 -19.183 1.00 64.62 83 LEU A C 1
ATOM 643 O O . LEU A 1 83 ? 23.760 7.117 -18.287 1.00 64.62 83 LEU A O 1
ATOM 647 N N . LEU A 1 84 ? 24.321 9.184 -18.996 1.00 66.81 84 LEU A N 1
ATOM 648 C CA . LEU A 1 84 ? 24.204 9.827 -17.686 1.00 66.81 84 LEU A CA 1
ATOM 649 C C . LEU A 1 84 ? 22.758 9.808 -17.189 1.00 66.81 84 LEU A C 1
ATOM 651 O O . LEU A 1 84 ? 22.509 9.366 -16.075 1.00 66.81 84 LEU A O 1
ATOM 655 N N . TYR A 1 85 ? 21.791 10.183 -18.031 1.00 66.50 85 TYR A N 1
ATOM 656 C CA . TYR A 1 85 ? 20.380 10.248 -17.634 1.00 66.50 85 TYR A CA 1
ATOM 657 C C . TYR A 1 85 ? 19.776 8.863 -17.351 1.00 66.50 85 TYR A C 1
ATOM 659 O O . TYR A 1 85 ? 18.956 8.702 -16.447 1.00 66.50 85 TYR A O 1
ATOM 667 N N . ARG A 1 86 ? 20.233 7.826 -18.068 1.00 67.31 86 ARG A N 1
ATOM 668 C CA . ARG A 1 86 ? 19.831 6.441 -17.794 1.00 67.31 86 ARG A CA 1
ATOM 669 C C . ARG A 1 86 ? 20.320 5.973 -16.425 1.00 67.31 86 ARG A C 1
ATOM 671 O O . ARG A 1 86 ? 19.571 5.297 -15.735 1.00 67.31 86 ARG A O 1
ATOM 678 N N . TYR A 1 87 ? 21.538 6.333 -16.027 1.00 67.75 87 TYR A N 1
ATOM 679 C CA . TYR A 1 87 ? 22.065 5.938 -14.722 1.00 67.75 87 TYR A CA 1
ATOM 680 C C . TYR A 1 87 ? 21.462 6.783 -13.588 1.00 67.75 87 TYR A C 1
ATOM 682 O O . TYR A 1 87 ? 21.015 6.244 -12.582 1.00 67.75 87 TYR A O 1
ATOM 690 N N . LEU A 1 88 ? 21.366 8.101 -13.785 1.00 75.44 88 LEU A N 1
ATOM 691 C CA . LEU A 1 88 ? 20.886 9.050 -12.777 1.00 75.44 88 LEU A CA 1
ATOM 692 C C . LEU A 1 88 ? 19.386 8.999 -12.505 1.00 75.44 88 LEU A C 1
ATOM 694 O O . LEU A 1 88 ? 18.987 9.467 -11.450 1.00 75.44 88 LEU A O 1
ATOM 698 N N . LEU A 1 89 ? 18.553 8.488 -13.414 1.00 77.12 89 LEU A N 1
ATOM 699 C CA . LEU A 1 89 ? 17.105 8.451 -13.186 1.00 77.12 89 LEU A CA 1
ATOM 700 C C . LEU A 1 89 ? 16.580 7.037 -12.938 1.00 77.12 89 LEU A C 1
ATOM 702 O O . LEU A 1 89 ? 15.758 6.840 -12.054 1.00 77.12 89 LEU A O 1
ATOM 706 N N . HIS A 1 90 ? 17.071 6.032 -13.667 1.00 76.44 90 HIS A N 1
ATOM 707 C CA . HIS A 1 90 ? 16.536 4.671 -13.552 1.00 76.44 90 HIS A CA 1
ATOM 708 C C . HIS A 1 90 ? 16.912 4.012 -12.218 1.00 76.44 90 HIS A C 1
ATOM 710 O O . HIS A 1 90 ? 16.057 3.390 -11.596 1.00 76.44 90 HIS A O 1
ATOM 716 N N . TYR A 1 91 ? 18.157 4.186 -11.755 1.00 80.19 91 TYR A N 1
ATOM 717 C CA . TYR A 1 91 ? 18.610 3.625 -10.479 1.00 80.19 91 TYR A CA 1
ATOM 718 C C . TYR A 1 91 ? 17.889 4.219 -9.263 1.00 80.19 91 TYR A C 1
ATOM 720 O O . TYR A 1 91 ? 17.378 3.435 -8.468 1.00 80.19 91 TYR A O 1
ATOM 728 N N . PRO A 1 92 ? 17.778 5.551 -9.086 1.00 84.31 92 PRO A N 1
ATOM 729 C CA . PRO A 1 92 ? 17.067 6.079 -7.926 1.00 84.31 92 PRO A CA 1
ATOM 730 C C . PRO A 1 92 ? 15.560 5.836 -7.987 1.00 84.31 92 PRO A C 1
ATOM 732 O O . PRO A 1 92 ? 14.985 5.593 -6.936 1.00 84.31 92 PRO A O 1
ATOM 735 N N . LEU A 1 93 ? 14.910 5.843 -9.163 1.00 83.50 93 LEU A N 1
ATOM 736 C CA . LEU A 1 93 ? 13.486 5.476 -9.245 1.00 83.50 93 LEU A CA 1
ATOM 737 C C . LEU A 1 93 ? 13.256 4.019 -8.840 1.00 83.50 93 LEU A C 1
ATOM 739 O O . LEU A 1 93 ? 12.301 3.742 -8.124 1.00 83.50 93 LEU A O 1
ATOM 743 N N . TYR A 1 94 ? 14.141 3.116 -9.266 1.00 85.50 94 TYR A N 1
ATOM 744 C CA . TYR A 1 94 ? 14.086 1.709 -8.882 1.00 85.50 94 TYR A CA 1
ATOM 745 C C . TYR A 1 94 ? 14.306 1.521 -7.375 1.00 85.50 94 TYR A C 1
ATOM 747 O O . TYR A 1 94 ? 13.541 0.832 -6.709 1.00 85.50 94 TYR A O 1
ATOM 755 N N . ILE A 1 95 ? 15.317 2.188 -6.813 1.00 88.38 95 ILE A N 1
ATOM 756 C CA . ILE A 1 95 ? 15.592 2.138 -5.371 1.00 88.38 95 ILE A CA 1
ATOM 757 C C . ILE A 1 95 ? 14.422 2.734 -4.578 1.00 88.38 95 ILE A C 1
ATOM 759 O O . ILE A 1 95 ? 14.025 2.177 -3.560 1.00 88.38 95 ILE A O 1
ATOM 763 N N . LEU A 1 96 ? 13.841 3.841 -5.047 1.00 87.00 96 LEU A N 1
ATOM 764 C CA . LEU A 1 96 ? 12.698 4.475 -4.398 1.00 87.00 96 LEU A CA 1
ATOM 765 C C . LEU A 1 96 ? 11.462 3.570 -4.427 1.00 87.00 96 LEU A C 1
ATOM 767 O O . LEU A 1 96 ? 10.770 3.493 -3.417 1.00 87.00 96 LEU A O 1
ATOM 771 N N . SER A 1 97 ? 11.191 2.878 -5.541 1.00 87.62 97 SER A N 1
ATOM 772 C CA . SER A 1 97 ? 10.079 1.923 -5.605 1.00 87.62 97 SER A CA 1
ATOM 773 C C . SER A 1 97 ? 10.303 0.721 -4.694 1.00 87.62 97 SER A C 1
ATOM 775 O O . SER A 1 97 ? 9.378 0.325 -3.996 1.00 87.62 97 SER A O 1
ATOM 777 N N . GLU A 1 98 ? 11.526 0.192 -4.636 1.00 90.62 98 GLU A N 1
ATOM 778 C CA . GLU A 1 98 ? 11.860 -0.932 -3.755 1.00 90.62 98 GLU A CA 1
ATOM 779 C C . GLU A 1 98 ? 11.664 -0.548 -2.279 1.00 90.62 98 GLU A C 1
ATOM 781 O O . GLU A 1 98 ? 10.980 -1.234 -1.521 1.00 90.62 98 GLU A O 1
ATOM 786 N N . ILE A 1 99 ? 12.183 0.620 -1.885 1.00 91.38 99 ILE A N 1
ATOM 787 C CA . ILE A 1 99 ? 12.028 1.158 -0.528 1.00 91.38 99 ILE A CA 1
ATOM 788 C C . ILE A 1 99 ? 10.570 1.523 -0.229 1.00 91.38 99 ILE A C 1
ATOM 790 O O . ILE A 1 99 ? 10.178 1.494 0.930 1.00 91.38 99 ILE A O 1
ATOM 794 N N . ALA A 1 100 ? 9.754 1.865 -1.229 1.00 88.38 100 ALA A N 1
ATOM 795 C CA . ALA A 1 100 ? 8.337 2.153 -1.019 1.00 88.38 100 ALA A CA 1
ATOM 796 C C . ALA A 1 100 ? 7.505 0.884 -0.775 1.00 88.38 100 ALA A C 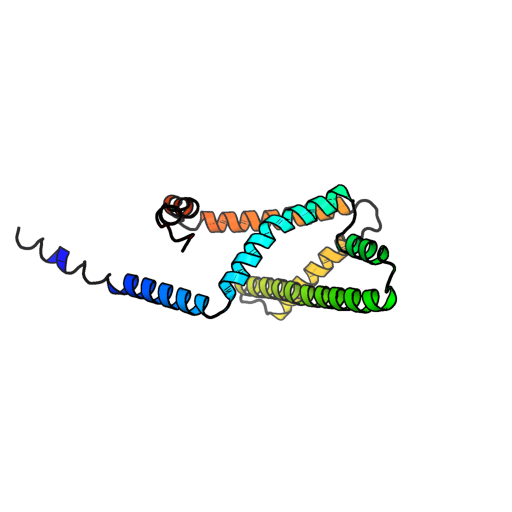1
ATOM 798 O O . ALA A 1 100 ? 6.518 0.953 -0.046 1.00 88.38 100 ALA A O 1
ATOM 799 N N . ILE A 1 101 ? 7.895 -0.261 -1.343 1.00 89.81 101 ILE A N 1
ATOM 800 C CA . ILE A 1 101 ? 7.153 -1.524 -1.208 1.00 89.81 101 ILE A CA 1
ATOM 801 C C . ILE A 1 101 ? 7.375 -2.159 0.175 1.00 89.81 101 ILE A C 1
ATOM 803 O O . ILE A 1 101 ? 6.416 -2.623 0.790 1.00 89.81 101 ILE A O 1
ATOM 807 N N . ILE A 1 102 ? 8.600 -2.111 0.715 1.00 90.88 102 ILE A N 1
ATOM 808 C CA . ILE A 1 102 ? 8.953 -2.776 1.988 1.00 90.88 102 ILE A CA 1
ATOM 809 C C . ILE A 1 102 ? 8.083 -2.313 3.186 1.00 90.88 102 ILE A C 1
ATOM 811 O O . ILE A 1 102 ? 7.588 -3.165 3.926 1.00 90.88 102 ILE A O 1
ATOM 815 N N . PRO A 1 103 ? 7.845 -1.003 3.418 1.00 91.50 103 PRO A N 1
ATOM 816 C CA . PRO A 1 103 ? 7.025 -0.533 4.534 1.00 91.50 103 PRO A CA 1
ATOM 817 C C . PRO A 1 103 ? 5.545 -0.894 4.403 1.00 91.50 103 PRO A C 1
ATOM 819 O O . PRO A 1 103 ? 4.870 -1.056 5.420 1.00 91.50 103 PRO A O 1
ATOM 822 N N . ILE A 1 104 ? 5.037 -0.985 3.170 1.00 91.25 104 ILE A N 1
ATOM 823 C CA . ILE A 1 104 ? 3.636 -1.321 2.895 1.00 91.25 104 ILE A CA 1
ATOM 824 C C . ILE A 1 104 ? 3.377 -2.768 3.320 1.00 91.25 104 ILE A C 1
ATOM 826 O O . ILE A 1 104 ? 2.491 -3.003 4.138 1.00 91.25 104 ILE A O 1
ATOM 830 N N . ASP A 1 105 ? 4.223 -3.692 2.863 1.00 91.31 105 ASP A N 1
ATOM 831 C CA . ASP A 1 105 ? 4.132 -5.120 3.194 1.00 91.31 105 ASP A CA 1
ATOM 832 C C . ASP A 1 105 ? 4.310 -5.370 4.705 1.00 91.31 105 ASP A C 1
ATOM 834 O O . ASP A 1 105 ? 3.519 -6.065 5.346 1.00 91.31 105 ASP A O 1
ATOM 838 N N . LEU A 1 106 ? 5.279 -4.690 5.333 1.00 88.25 106 LEU A N 1
ATOM 839 C CA . LEU A 1 106 ? 5.491 -4.785 6.781 1.00 88.25 106 LEU A CA 1
ATOM 840 C C . LEU A 1 106 ? 4.268 -4.315 7.586 1.00 88.25 106 LEU A C 1
ATOM 842 O O . LEU A 1 106 ? 3.929 -4.919 8.605 1.00 88.25 106 LEU A O 1
ATOM 846 N N . THR A 1 107 ? 3.611 -3.236 7.151 1.00 90.88 107 THR A N 1
ATOM 847 C CA . THR A 1 107 ? 2.424 -2.698 7.834 1.00 90.88 107 THR A CA 1
ATOM 848 C C . THR A 1 107 ? 1.233 -3.643 7.698 1.00 90.88 107 THR A C 1
ATOM 850 O O . THR A 1 107 ? 0.508 -3.855 8.672 1.00 90.88 107 THR A O 1
ATOM 853 N N . GLU A 1 108 ? 1.044 -4.236 6.522 1.00 87.31 108 GLU A N 1
ATOM 854 C CA . GLU A 1 108 ? -0.032 -5.191 6.254 1.00 87.31 108 GLU A CA 1
ATOM 855 C C . GLU A 1 108 ? 0.119 -6.469 7.093 1.00 87.31 108 GLU A C 1
ATOM 857 O O . GLU A 1 108 ? -0.821 -6.889 7.782 1.00 87.31 108 GLU A O 1
ATOM 862 N N . LEU A 1 109 ? 1.332 -7.027 7.137 1.00 86.75 109 LEU A N 1
ATOM 863 C CA . LEU A 1 109 ? 1.646 -8.220 7.920 1.00 86.75 109 LEU A CA 1
ATOM 864 C C . LEU A 1 109 ? 1.544 -7.973 9.436 1.00 86.75 109 LEU A C 1
ATOM 866 O O . LEU A 1 109 ? 1.007 -8.801 10.174 1.00 86.75 109 LEU A O 1
ATOM 870 N N . LEU A 1 110 ? 2.012 -6.819 9.923 1.00 86.69 110 LEU A N 1
ATOM 871 C CA . LEU A 1 110 ? 1.876 -6.455 11.338 1.00 86.69 110 LEU A CA 1
ATOM 872 C C . LEU A 1 110 ? 0.415 -6.215 11.731 1.00 86.69 110 LEU A C 1
ATOM 874 O O . LEU A 1 110 ? -0.013 -6.660 12.797 1.00 86.69 110 LEU A O 1
ATOM 878 N N . GLY A 1 111 ? -0.355 -5.527 10.885 1.00 86.69 111 GLY A N 1
ATOM 879 C CA . GLY A 1 111 ? -1.754 -5.208 11.161 1.00 86.69 111 GLY A CA 1
ATOM 880 C C . GLY A 1 111 ? -2.613 -6.464 11.295 1.00 86.69 111 GLY A C 1
ATOM 881 O O . GLY A 1 111 ? -3.370 -6.608 12.257 1.00 86.69 111 GLY A O 1
ATOM 882 N N . SER A 1 112 ? -2.439 -7.406 10.371 1.00 84.75 112 SER A N 1
ATOM 883 C CA . SER A 1 112 ? -3.134 -8.696 10.375 1.00 84.75 112 SER A CA 1
ATOM 884 C C . SER A 1 112 ? -2.692 -9.607 11.530 1.00 84.75 112 SER A C 1
ATOM 886 O O . SER A 1 112 ? -3.547 -10.198 12.195 1.00 84.75 112 SER A O 1
ATOM 888 N N . ALA A 1 113 ? -1.396 -9.662 11.860 1.00 84.12 113 ALA A N 1
ATOM 889 C CA . ALA A 1 113 ? -0.900 -10.423 13.011 1.00 84.12 113 ALA A CA 1
ATOM 890 C C . ALA A 1 113 ? -1.463 -9.903 14.349 1.00 84.12 113 ALA A C 1
ATOM 892 O O . ALA A 1 113 ? -1.891 -10.693 15.196 1.00 84.12 113 ALA A O 1
ATOM 893 N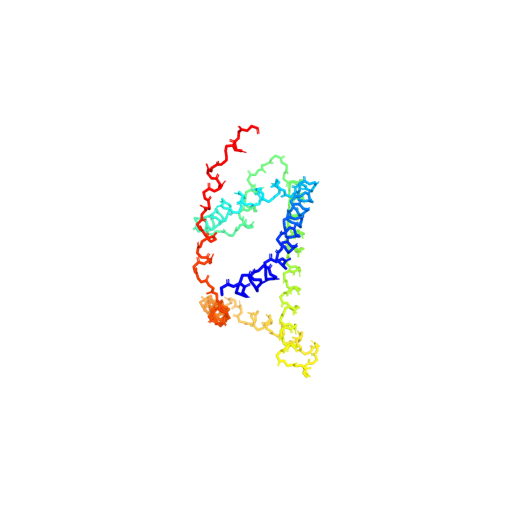 N . ILE A 1 114 ? -1.519 -8.579 14.532 1.00 86.06 114 ILE A N 1
ATOM 894 C CA . ILE A 1 114 ? 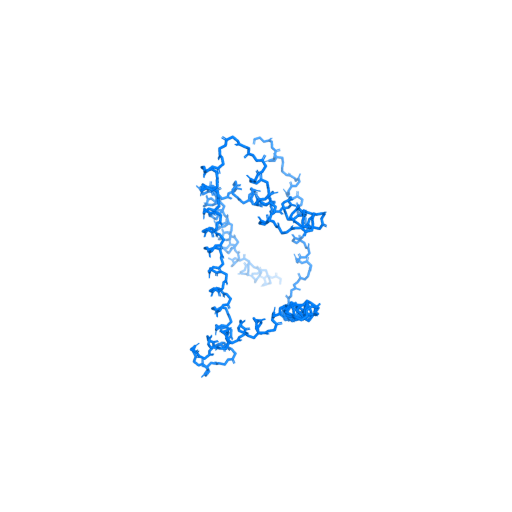-2.105 -7.962 15.732 1.00 86.06 114 ILE A CA 1
ATOM 895 C C . ILE A 1 114 ? -3.616 -8.219 15.784 1.00 86.06 114 ILE A C 1
ATOM 897 O O . ILE A 1 114 ? -4.131 -8.592 16.839 1.00 86.06 114 ILE A O 1
ATOM 901 N N . ALA A 1 115 ? -4.327 -8.083 14.659 1.00 85.94 115 ALA A N 1
ATOM 902 C CA . ALA A 1 115 ? -5.759 -8.377 14.586 1.00 85.94 115 ALA A CA 1
ATOM 903 C C . ALA A 1 115 ? -6.070 -9.839 14.961 1.00 85.94 115 ALA A C 1
ATOM 905 O O . ALA A 1 115 ? -7.009 -10.090 15.719 1.00 85.94 115 ALA A O 1
ATOM 906 N N . LEU A 1 116 ? -5.247 -10.789 14.501 1.00 81.50 116 LEU A N 1
ATOM 907 C CA . LEU A 1 116 ? -5.363 -12.211 14.841 1.00 81.50 116 LEU A CA 1
ATOM 908 C C . LEU A 1 116 ? -5.107 -12.487 16.332 1.00 81.50 116 LEU A C 1
ATOM 910 O O . LEU A 1 116 ? -5.855 -13.246 16.950 1.00 81.50 116 LEU A O 1
ATOM 914 N N . CYS A 1 117 ? -4.111 -11.833 16.937 1.00 81.62 117 CYS A N 1
ATOM 915 C CA . CYS A 1 117 ? -3.884 -11.924 18.384 1.00 81.62 117 CYS A CA 1
ATOM 916 C C . CYS A 1 117 ? -5.046 -11.345 19.210 1.00 81.62 117 CYS A C 1
ATOM 918 O O . CYS A 1 117 ? -5.298 -11.822 20.316 1.00 81.62 117 CYS A O 1
ATOM 920 N N . LEU A 1 118 ? -5.762 -10.337 18.699 1.00 82.06 118 LEU A N 1
ATOM 921 C CA . LEU A 1 118 ? -6.917 -9.752 19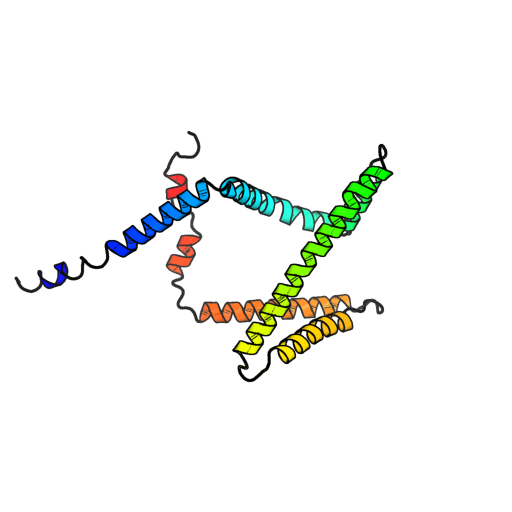.390 1.00 82.06 118 LEU A CA 1
ATOM 922 C C . LEU A 1 118 ? -8.168 -10.639 19.318 1.00 82.06 118 LEU A C 1
ATOM 924 O O . LEU A 1 118 ? -8.916 -10.699 20.292 1.00 82.06 118 LEU A O 1
ATOM 928 N N . ILE A 1 119 ? -8.402 -11.333 18.198 1.00 83.81 119 ILE A N 1
ATOM 929 C CA . ILE A 1 119 ? -9.544 -12.254 18.054 1.00 83.81 119 ILE A CA 1
ATOM 930 C C . ILE A 1 119 ? -9.296 -13.599 18.760 1.00 83.81 119 ILE A C 1
ATOM 932 O O . ILE A 1 119 ? -10.218 -14.155 19.358 1.00 83.81 119 ILE A O 1
ATOM 936 N N . TRP A 1 120 ? -8.053 -14.095 18.757 1.00 81.31 120 TRP A N 1
ATOM 937 C CA . TRP A 1 120 ? -7.646 -15.309 19.467 1.00 81.31 120 TRP A CA 1
ATOM 938 C C . TRP A 1 120 ? -6.433 -15.037 20.368 1.00 81.31 120 TRP A C 1
ATOM 940 O O . TRP A 1 120 ? -5.294 -15.245 19.950 1.00 81.31 120 TRP A O 1
ATOM 950 N N . PRO A 1 121 ? -6.654 -14.678 21.647 1.00 76.06 121 PRO A N 1
ATOM 951 C CA . PRO A 1 121 ? -5.563 -14.425 22.592 1.00 76.06 121 PRO A CA 1
ATOM 952 C C . PRO A 1 121 ? -4.703 -15.666 22.890 1.00 76.06 121 PRO A C 1
ATOM 954 O O . PRO A 1 121 ? -3.604 -15.549 23.421 1.00 76.06 121 PRO A O 1
ATOM 957 N N . ALA A 1 122 ? -5.204 -16.863 22.570 1.00 74.81 122 ALA A N 1
ATOM 958 C CA . ALA A 1 122 ? -4.487 -18.126 22.727 1.00 74.81 122 ALA A CA 1
ATOM 959 C C . ALA A 1 122 ? -3.548 -18.449 21.549 1.00 74.81 122 ALA A C 1
ATOM 961 O O . ALA A 1 122 ? -2.786 -19.415 21.627 1.00 74.81 122 ALA A O 1
ATOM 962 N N . LEU A 1 123 ? -3.612 -17.689 20.450 1.00 74.25 123 LEU A N 1
ATOM 963 C CA . LEU A 1 123 ? -2.816 -17.953 19.257 1.00 74.25 123 LEU A CA 1
ATOM 964 C C . LEU A 1 123 ? -1.456 -17.238 19.362 1.00 74.25 123 LEU A C 1
ATOM 966 O O . LEU A 1 123 ? -1.413 -16.021 19.552 1.00 74.25 123 LEU A O 1
ATOM 970 N N . PRO A 1 124 ? -0.328 -17.962 19.249 1.00 78.81 124 PRO A N 1
ATOM 971 C CA . PRO A 1 124 ? 0.995 -17.359 19.340 1.00 78.81 124 PRO A CA 1
ATOM 972 C C . PRO A 1 124 ? 1.335 -16.558 18.072 1.00 78.81 124 PRO A C 1
ATOM 974 O O . PRO A 1 124 ? 0.994 -16.966 16.962 1.00 78.81 124 PRO A O 1
ATOM 977 N N . LEU A 1 125 ? 2.077 -15.452 18.223 1.00 78.12 125 LEU A N 1
ATOM 978 C CA . LEU A 1 125 ? 2.410 -14.523 17.127 1.00 78.12 125 LEU A CA 1
ATOM 979 C C . LEU A 1 125 ? 3.012 -15.199 15.885 1.00 78.12 125 LEU A C 1
ATOM 981 O O . LEU A 1 125 ? 2.703 -14.809 14.762 1.00 78.12 125 LEU A O 1
ATOM 985 N N . TRP A 1 126 ? 3.851 -16.223 16.069 1.00 82.69 126 TRP A N 1
ATOM 986 C CA . TRP A 1 126 ? 4.489 -16.927 14.952 1.00 82.69 126 TRP A CA 1
ATOM 987 C C . TRP A 1 126 ? 3.468 -17.615 14.031 1.00 82.69 126 TRP A C 1
ATOM 989 O O . TRP A 1 126 ? 3.689 -17.692 12.825 1.00 82.69 126 TRP A O 1
ATOM 999 N N . ALA A 1 127 ? 2.336 -18.072 14.576 1.00 82.94 127 ALA A N 1
ATOM 1000 C CA . ALA A 1 127 ? 1.274 -18.700 13.797 1.00 82.94 127 ALA A CA 1
ATOM 1001 C C . ALA A 1 127 ? 0.468 -17.664 12.997 1.00 82.94 127 ALA A C 1
ATOM 1003 O O . ALA A 1 127 ? 0.077 -17.945 11.867 1.00 82.94 127 ALA A O 1
ATOM 1004 N N . GLY A 1 128 ? 0.289 -16.453 13.539 1.00 80.19 128 GLY A N 1
ATOM 1005 C CA . GLY A 1 128 ? -0.307 -15.333 12.804 1.00 80.19 128 GLY A CA 1
ATOM 1006 C C . GLY A 1 128 ? 0.525 -14.946 11.579 1.00 80.19 128 GLY A C 1
ATOM 1007 O O . GLY A 1 128 ? -0.013 -14.854 10.481 1.00 80.19 128 GLY A O 1
ATOM 1008 N N . VAL A 1 129 ? 1.847 -14.832 11.745 1.00 83.94 129 VAL A N 1
ATOM 1009 C CA . VAL A 1 129 ? 2.778 -14.498 10.649 1.00 83.94 129 VAL A CA 1
ATO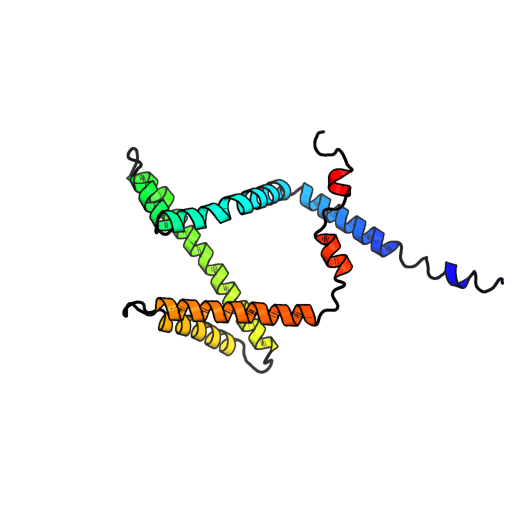M 1010 C C . VAL A 1 129 ? 2.829 -15.586 9.565 1.00 83.94 129 VAL A C 1
ATOM 1012 O O . VAL A 1 129 ? 2.944 -15.281 8.380 1.00 83.94 129 VAL A O 1
ATOM 1015 N N . LEU A 1 130 ? 2.721 -16.868 9.935 1.00 85.19 130 LEU A N 1
ATOM 1016 C CA . LEU A 1 130 ? 2.653 -17.956 8.950 1.00 85.19 130 LEU A CA 1
ATOM 1017 C C . LEU A 1 130 ? 1.368 -17.916 8.119 1.00 85.19 130 LEU A C 1
ATOM 1019 O O . LEU A 1 130 ? 1.398 -18.241 6.933 1.00 85.19 130 LEU A O 1
ATOM 1023 N N . LEU A 1 131 ? 0.249 -17.520 8.726 1.00 83.31 131 LEU A N 1
ATOM 1024 C CA . LEU A 1 131 ? -1.039 -17.445 8.041 1.00 83.31 131 LEU A CA 1
ATOM 1025 C C . LEU A 1 131 ? -1.056 -16.290 7.031 1.00 83.31 131 LEU A C 1
ATOM 1027 O O . LEU A 1 131 ? -1.517 -16.474 5.909 1.00 83.31 131 LEU A O 1
ATOM 1031 N N . THR A 1 132 ? -0.474 -15.143 7.385 1.00 84.25 132 THR A N 1
ATOM 1032 C CA . THR A 1 132 ? -0.352 -13.978 6.491 1.00 84.25 132 THR A CA 1
ATOM 1033 C C . THR A 1 132 ? 0.635 -14.232 5.352 1.00 84.25 132 THR A C 1
ATOM 1035 O O . THR A 1 132 ? 0.369 -13.867 4.212 1.00 84.25 132 THR A O 1
ATOM 1038 N N . ALA A 1 133 ? 1.743 -14.934 5.615 1.00 83.75 133 ALA A N 1
ATOM 1039 C CA . ALA A 1 133 ? 2.634 -15.402 4.551 1.00 83.75 133 ALA A CA 1
ATOM 1040 C C . ALA A 1 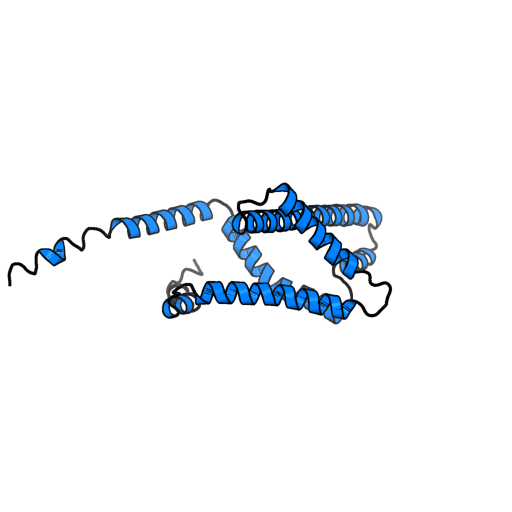133 ? 1.919 -16.385 3.602 1.00 83.75 133 ALA A C 1
ATOM 1042 O O . ALA A 1 133 ? 2.115 -16.339 2.388 1.00 83.75 133 ALA A O 1
ATOM 1043 N N . GLY A 1 134 ? 1.057 -17.249 4.148 1.00 85.12 134 GLY A N 1
ATOM 1044 C CA . GLY A 1 134 ? 0.197 -18.136 3.370 1.00 85.12 134 GLY A CA 1
ATOM 1045 C C . GLY A 1 134 ? -0.802 -17.388 2.486 1.00 85.12 134 GLY A C 1
ATOM 1046 O O . GLY A 1 134 ? -1.003 -17.797 1.347 1.00 85.12 134 GLY A O 1
ATOM 1047 N N . ASP A 1 135 ? -1.378 -16.287 2.968 1.00 84.69 135 ASP A N 1
ATOM 1048 C CA . ASP A 1 135 ? -2.310 -15.444 2.206 1.00 84.69 135 ASP A CA 1
ATOM 1049 C C . ASP A 1 135 ? -1.641 -14.806 0.975 1.00 84.69 135 ASP A C 1
ATOM 1051 O O . ASP A 1 135 ? -2.141 -14.931 -0.144 1.00 84.69 135 ASP A O 1
ATOM 1055 N N . VAL A 1 136 ? -0.436 -14.247 1.136 1.00 84.19 136 VAL A N 1
ATOM 1056 C CA . VAL A 1 136 ? 0.352 -13.709 0.010 1.00 84.19 136 VAL A CA 1
ATOM 1057 C C . VAL A 1 136 ? 0.692 -14.806 -1.006 1.00 84.19 136 VAL A C 1
ATOM 1059 O O . VAL A 1 136 ? 0.559 -14.604 -2.215 1.00 84.19 136 VAL A O 1
ATOM 1062 N N . ILE A 1 137 ? 1.088 -15.996 -0.536 1.00 83.44 137 ILE A N 1
ATOM 1063 C CA . ILE A 1 137 ? 1.356 -17.155 -1.404 1.00 83.44 137 ILE A CA 1
ATOM 1064 C C . ILE A 1 137 ? 0.078 -17.611 -2.117 1.00 83.44 137 ILE A C 1
ATOM 1066 O O . ILE A 1 137 ? 0.134 -17.977 -3.289 1.00 83.44 137 ILE A O 1
ATOM 1070 N N . PHE A 1 138 ? -1.070 -17.582 -1.443 1.00 83.00 138 PHE A N 1
ATOM 1071 C CA . PHE A 1 138 ? -2.362 -17.946 -2.016 1.00 83.00 138 PHE A CA 1
ATOM 1072 C C . PHE A 1 138 ? -2.768 -16.983 -3.137 1.00 83.00 138 PHE A C 1
ATOM 1074 O O . PHE A 1 138 ? -3.144 -17.429 -4.223 1.00 83.00 138 PHE A O 1
ATOM 1081 N N . VAL A 1 139 ? -2.610 -15.674 -2.923 1.00 81.25 139 VAL A N 1
ATOM 1082 C CA . VAL A 1 139 ? -2.829 -14.655 -3.960 1.00 81.25 139 VAL A CA 1
ATOM 1083 C C . VAL A 1 139 ? -1.860 -14.840 -5.133 1.00 81.25 139 VAL A C 1
ATOM 1085 O O . VAL A 1 139 ? -2.289 -14.780 -6.287 1.00 81.25 139 VAL A O 1
ATOM 1088 N N . LEU A 1 140 ? -0.580 -15.128 -4.868 1.00 79.50 140 LEU A N 1
ATOM 1089 C CA . LEU A 1 140 ? 0.415 -15.392 -5.914 1.00 79.50 140 LEU A CA 1
ATOM 1090 C C . LEU A 1 140 ? 0.076 -16.658 -6.723 1.00 79.50 140 LEU A C 1
ATOM 1092 O O . LEU A 1 140 ? 0.152 -16.639 -7.948 1.00 79.50 140 LEU A O 1
ATOM 1096 N N . ALA A 1 141 ? -0.344 -17.737 -6.056 1.00 76.94 141 ALA A N 1
ATOM 1097 C CA . ALA A 1 141 ? -0.708 -19.007 -6.688 1.00 76.94 141 ALA A CA 1
ATOM 1098 C C . ALA A 1 141 ? -1.968 -18.897 -7.564 1.00 76.94 141 ALA A C 1
ATOM 1100 O O . ALA A 1 141 ? -2.087 -19.590 -8.573 1.00 76.94 141 ALA A O 1
ATOM 1101 N N . LEU A 1 142 ? -2.902 -18.011 -7.210 1.00 72.44 142 LEU A N 1
ATOM 1102 C CA . LEU A 1 142 ? -4.064 -17.680 -8.043 1.00 72.44 142 LEU A CA 1
ATOM 1103 C C . LEU A 1 142 ? -3.730 -16.705 -9.185 1.00 72.44 142 LEU A C 1
ATOM 1105 O O . LEU A 1 142 ? -4.529 -16.545 -10.111 1.00 72.44 142 LEU A O 1
ATOM 1109 N N . GLY A 1 143 ? -2.572 -16.049 -9.116 1.00 64.50 143 GLY A N 1
ATOM 1110 C CA . GLY A 1 143 ? -2.156 -14.972 -10.007 1.00 64.50 143 GLY A CA 1
ATOM 1111 C C . GLY A 1 143 ? -1.497 -15.408 -11.314 1.00 64.50 143 GLY A C 1
ATOM 1112 O O . GLY A 1 143 ? -1.165 -14.530 -12.108 1.00 64.50 143 GLY A O 1
ATOM 1113 N N . ASP A 1 144 ? -1.305 -16.707 -11.573 1.00 63.19 144 ASP A N 1
ATOM 1114 C CA . ASP A 1 144 ? -0.580 -17.175 -12.760 1.00 63.19 144 ASP A CA 1
ATOM 1115 C C . ASP A 1 144 ? -1.339 -16.849 -14.070 1.00 63.19 144 ASP A C 1
ATOM 1117 O O . ASP A 1 144 ? -2.376 -17.455 -14.365 1.00 63.19 144 ASP A O 1
ATOM 1121 N N . PRO A 1 145 ? -0.836 -15.927 -14.919 1.00 54.72 145 PRO A N 1
ATOM 1122 C CA . PRO A 1 145 ? -1.517 -15.487 -16.133 1.00 54.72 145 PRO A CA 1
ATOM 1123 C C . PRO A 1 145 ? -1.351 -16.434 -17.332 1.00 54.72 145 PRO A C 1
ATOM 1125 O O . PRO A 1 145 ? -1.880 -16.148 -18.411 1.00 54.72 145 PRO A O 1
ATOM 1128 N N . LEU A 1 146 ? -0.656 -17.569 -17.176 1.00 53.94 146 LEU A N 1
ATOM 1129 C CA . LEU A 1 146 ? -0.267 -18.459 -18.284 1.00 53.94 146 LEU A CA 1
ATOM 1130 C C . LEU A 1 146 ? -1.450 -19.093 -19.046 1.00 53.94 146 LEU A C 1
ATOM 1132 O O . LEU A 1 146 ? -1.255 -19.665 -20.116 1.00 53.94 146 LEU A O 1
ATOM 1136 N N . GLY A 1 147 ? -2.678 -18.958 -18.542 1.00 55.59 147 GLY A N 1
ATOM 1137 C CA . GLY A 1 147 ? -3.893 -19.502 -19.148 1.00 55.59 147 GLY A CA 1
ATOM 1138 C C . GLY A 1 147 ? -4.874 -18.484 -19.740 1.00 55.59 147 GLY A C 1
ATOM 1139 O O . GLY A 1 147 ? -6.048 -18.816 -19.826 1.00 55.59 147 GLY A O 1
ATOM 1140 N N . GLY A 1 148 ? -4.492 -17.242 -20.074 1.00 56.28 148 GLY A N 1
ATOM 1141 C CA . GLY A 1 148 ? -5.287 -16.295 -20.901 1.00 56.28 148 GLY A CA 1
ATOM 1142 C C . GLY A 1 148 ? -6.691 -15.865 -20.409 1.00 56.28 148 GLY A C 1
ATOM 1143 O O . GLY A 1 148 ? -7.332 -15.017 -21.026 1.00 56.28 148 GLY A O 1
ATOM 1144 N N . ARG A 1 149 ? -7.186 -16.432 -19.307 1.00 57.12 149 ARG A N 1
ATOM 1145 C CA . ARG A 1 149 ? -8.483 -16.189 -18.657 1.00 57.12 149 ARG A CA 1
ATOM 1146 C C . ARG A 1 149 ? -8.454 -15.794 -17.157 1.00 57.12 149 ARG A C 1
ATOM 1148 O O . ARG A 1 149 ? -9.542 -15.522 -16.649 1.00 57.12 149 ARG A O 1
ATOM 1155 N N . PRO A 1 150 ? -7.320 -15.717 -16.421 1.00 60.19 150 PRO A N 1
ATOM 1156 C CA . PRO A 1 150 ? -7.352 -15.522 -14.962 1.00 60.19 150 PRO A CA 1
ATOM 1157 C C . PRO A 1 150 ? -7.609 -14.076 -14.501 1.00 60.19 150 PRO A C 1
ATOM 1159 O O . PRO A 1 150 ? -7.885 -13.853 -13.325 1.00 60.19 150 PRO A O 1
ATOM 1162 N N . THR A 1 151 ? -7.607 -13.083 -15.398 1.00 66.81 151 THR A N 1
ATOM 1163 C CA . THR A 1 151 ? -7.766 -11.665 -15.017 1.00 66.81 151 THR A CA 1
ATOM 1164 C C . THR A 1 151 ? -9.111 -11.358 -14.354 1.00 66.81 151 THR A C 1
ATOM 1166 O O . THR A 1 151 ? -9.162 -10.582 -13.406 1.00 66.81 151 THR A O 1
ATOM 1169 N N . LYS A 1 152 ? -10.196 -12.011 -14.790 1.00 75.56 152 LYS A N 1
ATOM 1170 C CA . LYS A 1 152 ? -11.534 -11.802 -14.210 1.00 75.56 152 LYS A CA 1
ATOM 1171 C C . LYS A 1 152 ? -11.677 -12.396 -12.812 1.00 75.56 152 LYS A C 1
ATOM 1173 O O . LYS A 1 152 ? -12.375 -11.828 -11.984 1.00 75.56 152 LYS A O 1
ATOM 1178 N N . MET A 1 153 ? -11.047 -13.540 -12.543 1.00 76.94 153 MET A N 1
ATOM 1179 C CA . MET A 1 153 ? -11.094 -14.147 -11.208 1.00 76.94 153 MET A CA 1
ATOM 1180 C C . MET A 1 153 ? -10.336 -13.295 -10.194 1.00 76.94 153 MET A C 1
ATOM 1182 O O . MET A 1 153 ? -10.830 -13.090 -9.090 1.00 76.94 153 MET A O 1
ATOM 1186 N N . PHE A 1 154 ? -9.187 -12.751 -10.597 1.00 80.12 154 PHE A N 1
ATOM 1187 C CA . PHE A 1 154 ? -8.432 -11.803 -9.785 1.00 80.12 154 PHE A CA 1
ATOM 1188 C C . PHE A 1 154 ? -9.236 -10.525 -9.500 1.00 80.12 154 PHE A C 1
ATOM 1190 O O . PHE A 1 154 ? -9.290 -10.071 -8.361 1.00 80.12 154 PHE A O 1
ATOM 1197 N N . GLU A 1 155 ? -9.931 -9.986 -10.505 1.00 83.94 155 GLU A N 1
ATOM 1198 C CA . GLU A 1 155 ? -10.803 -8.818 -10.331 1.00 83.94 155 GLU A CA 1
ATOM 1199 C C . GLU A 1 155 ? -11.917 -9.078 -9.305 1.00 83.94 155 GLU A C 1
ATOM 1201 O O . GLU A 1 155 ? -12.098 -8.289 -8.378 1.00 83.94 155 GLU A O 1
ATOM 1206 N N . TRP A 1 156 ? -12.621 -10.211 -9.415 1.00 85.44 156 TRP A N 1
ATOM 1207 C CA . TRP A 1 156 ? -13.657 -10.587 -8.449 1.00 85.44 156 TRP A CA 1
ATOM 1208 C C . TRP A 1 156 ? -13.097 -10.837 -7.046 1.00 85.44 156 TRP A C 1
ATOM 1210 O O . TRP A 1 156 ? -13.730 -10.433 -6.073 1.00 85.44 156 TRP A O 1
ATOM 1220 N N . LEU A 1 157 ? -11.918 -11.457 -6.925 1.00 86.06 157 LEU A N 1
ATOM 1221 C CA . LEU A 1 157 ? -11.247 -11.677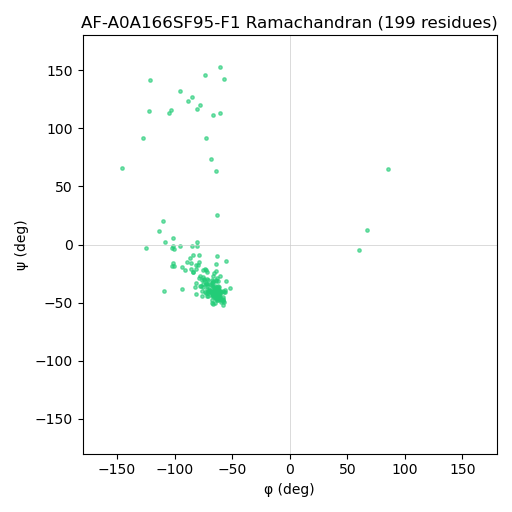 -5.641 1.00 86.06 157 LEU A CA 1
ATOM 1222 C C . LEU A 1 157 ? -10.989 -10.345 -4.925 1.00 86.06 157 LEU A C 1
ATOM 1224 O O . LEU A 1 157 ? -11.407 -10.167 -3.781 1.00 86.06 157 LEU A O 1
ATOM 1228 N N . VAL A 1 158 ? -10.362 -9.391 -5.620 1.00 87.06 158 VAL A N 1
ATOM 1229 C CA . VAL A 1 158 ? -10.071 -8.061 -5.067 1.00 87.06 158 VAL A CA 1
ATOM 1230 C C . VAL A 1 158 ? -11.367 -7.307 -4.758 1.00 87.06 158 VAL A C 1
ATOM 1232 O O . VAL A 1 158 ? -11.482 -6.699 -3.694 1.00 87.06 158 VAL A O 1
ATOM 1235 N N . ALA A 1 159 ? -12.377 -7.384 -5.632 1.00 90.38 159 ALA A N 1
ATOM 1236 C CA . ALA A 1 159 ? -13.670 -6.739 -5.407 1.00 90.38 159 ALA A CA 1
ATOM 1237 C C . ALA A 1 159 ? -14.376 -7.262 -4.144 1.00 90.38 159 ALA A C 1
ATOM 1239 O O . ALA A 1 159 ? -14.903 -6.467 -3.364 1.00 90.38 159 ALA A O 1
ATOM 1240 N N . VAL A 1 160 ? -14.358 -8.578 -3.908 1.00 92.19 160 VAL A N 1
ATOM 1241 C CA . VAL A 1 160 ? -14.925 -9.189 -2.694 1.00 92.19 160 VAL A CA 1
ATOM 1242 C C . VAL A 1 160 ? -14.138 -8.775 -1.450 1.00 92.19 160 VAL A C 1
ATOM 1244 O O . VAL A 1 160 ? -14.756 -8.443 -0.437 1.00 92.19 160 VAL A O 1
ATOM 1247 N N . LEU A 1 161 ? -12.802 -8.733 -1.524 1.00 88.19 161 LEU A N 1
ATOM 1248 C CA . LEU A 1 161 ? -11.949 -8.312 -0.408 1.00 88.19 161 LEU A CA 1
ATOM 1249 C C . LEU A 1 161 ? -12.260 -6.863 0.012 1.00 88.19 161 LEU A C 1
ATOM 1251 O O . LEU A 1 161 ? -12.503 -6.585 1.188 1.00 88.19 161 LEU A O 1
ATOM 1255 N N . VAL A 1 162 ? -12.352 -5.954 -0.963 1.00 92.88 162 VAL A N 1
ATOM 1256 C CA . VAL A 1 162 ? -12.707 -4.543 -0.734 1.00 92.88 162 VAL A CA 1
ATOM 1257 C C . VAL A 1 162 ? -14.133 -4.408 -0.200 1.00 92.88 162 VAL A C 1
ATOM 1259 O O . VAL A 1 162 ? -14.366 -3.659 0.752 1.00 92.88 162 VAL A O 1
ATOM 1262 N N . LEU A 1 163 ? -15.091 -5.153 -0.759 1.00 95.44 163 LEU A N 1
ATOM 1263 C CA . LEU A 1 163 ? -16.471 -5.150 -0.276 1.00 95.44 163 LEU A CA 1
ATOM 1264 C C . LEU A 1 163 ? -16.552 -5.612 1.187 1.00 95.44 163 LEU A C 1
ATOM 1266 O O . LEU A 1 163 ? -17.276 -5.004 1.974 1.00 95.44 163 LEU A O 1
ATOM 1270 N N . GLY A 1 164 ? -15.778 -6.629 1.571 1.00 94.25 164 GLY A N 1
ATOM 1271 C CA . GLY A 1 164 ? -15.683 -7.099 2.954 1.00 94.25 164 GLY A CA 1
ATOM 1272 C C . GLY A 1 164 ? -15.225 -6.001 3.919 1.00 94.25 164 GLY A C 1
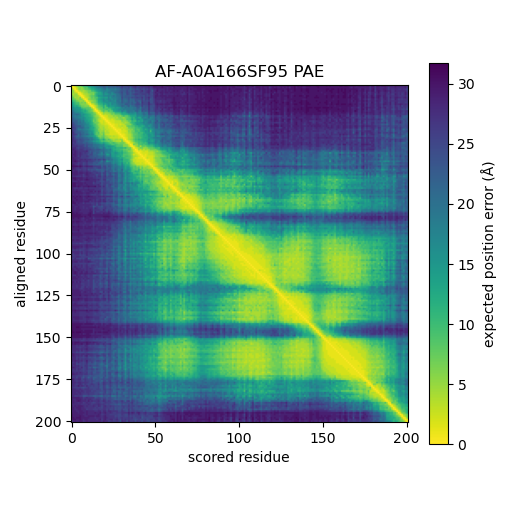ATOM 1273 O O . GLY A 1 164 ? -15.851 -5.804 4.964 1.00 94.25 164 GLY A O 1
ATOM 1274 N N . VAL A 1 165 ? -14.199 -5.228 3.545 1.00 92.12 165 VAL A N 1
ATOM 1275 C CA . VAL A 1 165 ? -13.723 -4.078 4.337 1.00 92.12 165 VAL A CA 1
ATOM 1276 C C . VAL A 1 165 ? -14.806 -3.004 4.459 1.00 92.12 165 VAL A C 1
ATOM 1278 O O . VAL A 1 165 ? -15.049 -2.501 5.558 1.00 92.12 165 VAL A O 1
ATOM 1281 N N . ILE A 1 166 ? -15.503 -2.681 3.364 1.00 95.81 166 ILE A N 1
ATOM 1282 C CA . ILE A 1 166 ? -16.588 -1.686 3.365 1.00 95.81 166 ILE A CA 1
ATOM 1283 C C . ILE A 1 166 ? -17.732 -2.125 4.281 1.00 95.81 166 ILE A C 1
ATOM 1285 O O . ILE A 1 166 ? -18.219 -1.323 5.079 1.00 95.81 166 ILE A O 1
ATOM 1289 N N . VAL A 1 167 ? -18.156 -3.387 4.203 1.00 95.88 167 VAL A N 1
ATOM 1290 C CA . VAL A 1 167 ? -19.227 -3.926 5.053 1.00 95.88 167 VAL A CA 1
ATOM 1291 C C . VAL A 1 167 ? -18.805 -3.912 6.522 1.00 95.88 167 VAL A C 1
ATOM 1293 O O . VAL A 1 167 ? -19.569 -3.446 7.366 1.00 95.88 167 VAL A O 1
ATOM 1296 N N . CYS A 1 168 ? -17.580 -4.344 6.828 1.00 92.94 168 CYS A N 1
ATOM 1297 C CA . CYS A 1 168 ? -17.028 -4.302 8.182 1.00 92.94 168 CYS A CA 1
ATOM 1298 C C . CYS A 1 168 ? -17.045 -2.874 8.752 1.00 92.94 168 CYS A C 1
ATOM 1300 O O . CYS A 1 168 ? -17.593 -2.633 9.830 1.00 92.94 168 CYS A O 1
ATOM 1302 N N . MET A 1 169 ? -16.540 -1.905 7.985 1.00 92.50 169 MET A N 1
ATOM 1303 C CA . MET A 1 169 ? -16.529 -0.501 8.394 1.00 92.50 169 MET A CA 1
ATOM 1304 C C . MET A 1 169 ? -17.948 0.063 8.551 1.00 92.50 169 MET A C 1
ATOM 1306 O O . MET A 1 169 ? -18.225 0.790 9.503 1.00 92.50 169 MET A O 1
ATOM 1310 N N . SER A 1 170 ? -18.871 -0.317 7.666 1.00 92.25 170 SER A N 1
ATOM 1311 C CA . SER A 1 170 ? -20.274 0.108 7.733 1.00 92.25 170 SER A CA 1
ATOM 1312 C C . SER A 1 170 ? -20.951 -0.378 9.015 1.00 92.25 170 SER A C 1
ATOM 1314 O O . SER A 1 170 ? -21.670 0.387 9.652 1.00 92.25 170 SER A O 1
ATOM 1316 N N . ILE A 1 171 ? -20.687 -1.621 9.434 1.00 93.69 171 ILE A N 1
ATOM 1317 C CA . ILE A 1 171 ? -21.209 -2.177 10.691 1.00 93.69 171 ILE A CA 1
ATOM 1318 C C . ILE A 1 171 ? -20.642 -1.417 11.893 1.00 93.69 171 ILE A C 1
ATOM 1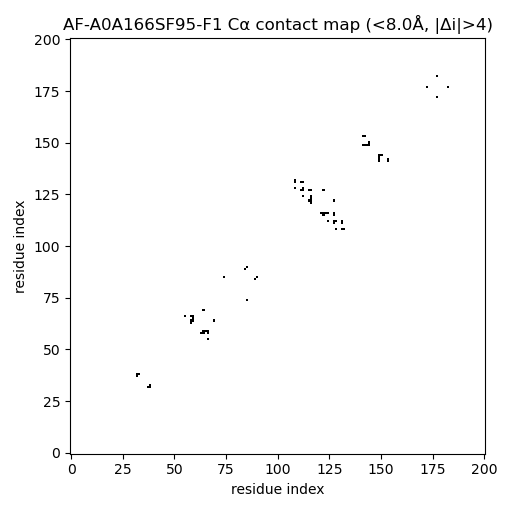320 O O . ILE A 1 171 ? -21.394 -1.092 12.810 1.00 93.69 171 ILE A O 1
ATOM 1324 N N . ILE A 1 172 ? -19.341 -1.112 11.893 1.00 91.31 172 ILE A N 1
ATOM 1325 C CA . ILE A 1 172 ? -18.711 -0.343 12.976 1.00 91.31 172 ILE A CA 1
ATOM 1326 C C . ILE A 1 172 ? -19.373 1.033 13.093 1.00 91.31 172 ILE A C 1
ATOM 1328 O O . ILE A 1 172 ? -19.805 1.401 14.182 1.00 91.31 172 ILE A O 1
ATOM 1332 N N . ILE A 1 173 ? -19.526 1.754 11.980 1.00 89.31 173 ILE A N 1
ATOM 1333 C CA . ILE A 1 173 ? -20.170 3.075 11.958 1.00 89.31 173 ILE A CA 1
ATOM 1334 C C . ILE A 1 173 ? -21.631 2.987 12.412 1.00 89.31 173 ILE A C 1
ATOM 1336 O O . ILE A 1 173 ? -22.065 3.817 13.201 1.00 89.31 173 ILE A O 1
ATOM 1340 N N . ALA A 1 174 ? -22.379 1.970 11.976 1.00 87.69 174 ALA A N 1
ATOM 1341 C CA . ALA A 1 174 ? -23.778 1.789 12.366 1.00 87.69 174 ALA A CA 1
ATOM 1342 C C . ALA A 1 174 ? -23.963 1.481 13.863 1.00 87.69 174 ALA A C 1
ATOM 1344 O O . ALA A 1 174 ? -25.038 1.722 14.407 1.00 87.69 174 ALA A O 1
ATOM 1345 N N . LYS A 1 175 ? -22.943 0.924 14.528 1.00 87.62 175 LYS A N 1
ATOM 1346 C CA . LYS A 1 175 ? -22.970 0.633 15.970 1.00 87.62 175 LYS A CA 1
ATOM 1347 C C . LYS A 1 175 ? -22.476 1.787 16.837 1.00 87.62 175 LYS A C 1
ATOM 1349 O O . LYS A 1 175 ? -22.680 1.740 18.047 1.00 87.62 175 LYS A O 1
ATOM 1354 N N . VAL A 1 176 ? -21.800 2.774 16.258 1.00 88.38 176 VAL A N 1
ATOM 1355 C CA . VAL A 1 176 ? -21.407 3.990 16.969 1.00 88.38 176 VAL A CA 1
ATOM 1356 C C . VAL A 1 176 ? -22.594 4.950 16.921 1.00 88.38 176 VAL A C 1
ATOM 1358 O O . VAL A 1 176 ? -23.102 5.235 15.840 1.00 88.38 176 VAL A O 1
ATOM 1361 N N . ASP A 1 177 ? -23.033 5.462 18.074 1.00 77.19 177 ASP A N 1
ATOM 1362 C CA . ASP A 1 177 ? -24.052 6.519 18.165 1.00 77.19 177 ASP A CA 1
ATOM 1363 C C . ASP A 1 177 ? -23.488 7.841 17.614 1.00 77.19 177 ASP A C 1
ATOM 1365 O O . ASP A 1 177 ? -23.109 8.758 18.346 1.00 77.19 177 ASP A O 1
ATOM 1369 N N . VAL A 1 178 ? -23.358 7.923 16.290 1.00 75.88 178 VAL A N 1
ATOM 1370 C CA . VAL A 1 178 ? -22.905 9.123 15.593 1.00 75.88 178 VAL A CA 1
ATOM 1371 C C . VAL A 1 178 ? -24.074 10.095 15.529 1.00 75.88 178 VAL A C 1
ATOM 1373 O O . VAL A 1 178 ? -25.112 9.808 14.933 1.00 75.88 178 VAL A O 1
ATOM 1376 N N . ASN A 1 179 ? -23.896 11.278 16.113 1.00 80.88 179 ASN A N 1
ATOM 1377 C CA . ASN A 1 179 ? -24.844 12.366 15.930 1.00 80.88 179 ASN A CA 1
ATOM 1378 C C . ASN A 1 179 ? -24.694 12.931 14.506 1.00 80.88 179 ASN A C 1
ATOM 1380 O O . ASN A 1 179 ? -23.848 13.791 14.248 1.00 80.88 179 ASN A O 1
ATOM 1384 N N . TRP A 1 180 ? -25.483 12.391 13.572 1.00 76.62 180 TRP A N 1
ATOM 1385 C CA . TRP A 1 180 ? -25.419 12.710 12.142 1.00 76.62 180 TRP A CA 1
ATOM 1386 C C . TRP A 1 180 ? -25.559 14.210 11.856 1.00 76.62 180 TRP A C 1
ATOM 1388 O O . TRP A 1 180 ? -24.923 14.703 10.930 1.00 76.62 180 TRP A O 1
ATOM 1398 N N . GLU A 1 181 ? -26.305 14.945 12.684 1.00 75.00 181 GLU A N 1
ATOM 1399 C CA . GLU A 1 181 ? -26.465 16.402 12.579 1.00 75.00 181 GLU A CA 1
ATOM 1400 C C . GLU A 1 181 ? -25.111 17.132 12.665 1.00 75.00 181 GLU A C 1
ATOM 1402 O O . GLU A 1 181 ? -24.756 17.903 11.777 1.00 75.00 181 GLU A O 1
ATOM 1407 N N . GLN A 1 182 ? -24.283 16.791 13.657 1.00 71.44 182 GLN A N 1
ATOM 1408 C CA . GLN A 1 182 ? -22.950 17.386 13.822 1.00 71.44 182 GLN A CA 1
ATOM 1409 C C . GLN A 1 182 ? -21.929 16.854 12.806 1.00 71.44 182 GLN A C 1
ATOM 1411 O O . GLN A 1 182 ? -20.995 17.566 12.434 1.00 71.44 182 GLN A O 1
ATOM 1416 N N . ALA A 1 183 ? -22.091 15.610 12.343 1.00 77.88 183 ALA A N 1
ATOM 1417 C CA . ALA A 1 183 ? -21.227 15.041 11.311 1.00 77.88 183 ALA A CA 1
ATOM 1418 C C . ALA A 1 183 ? -21.403 15.772 9.969 1.00 77.88 183 ALA A C 1
ATOM 1420 O O . ALA A 1 183 ? -20.409 16.080 9.310 1.00 77.88 183 ALA A O 1
ATOM 1421 N N . PHE A 1 184 ? -22.644 16.099 9.589 1.00 77.06 184 PHE A N 1
ATOM 1422 C CA . PHE A 1 184 ? -22.931 16.856 8.368 1.00 77.06 184 PHE A CA 1
ATOM 1423 C C . PHE A 1 184 ? -22.546 18.335 8.480 1.00 77.06 184 PHE A C 1
ATOM 1425 O O . PHE A 1 184 ? -22.029 18.886 7.506 1.00 77.06 184 PHE A O 1
ATOM 1432 N N . ASP A 1 185 ? -22.668 18.947 9.660 1.00 70.12 185 ASP A N 1
ATOM 1433 C CA . ASP A 1 185 ? -22.180 20.313 9.900 1.00 70.12 185 ASP A CA 1
ATOM 1434 C C . ASP A 1 185 ? -20.661 20.455 9.697 1.00 70.12 185 ASP A C 1
ATOM 1436 O O . ASP A 1 185 ? -20.186 21.519 9.303 1.00 70.12 185 ASP A O 1
ATOM 1440 N N . GLY A 1 186 ? -19.885 19.381 9.886 1.00 68.75 186 GLY A N 1
ATOM 1441 C CA . GLY A 1 186 ? -18.449 19.354 9.580 1.00 68.75 186 GLY A CA 1
ATOM 1442 C C . GLY A 1 186 ? -18.114 19.351 8.080 1.00 68.75 186 GLY A C 1
ATOM 1443 O O . GLY A 1 186 ? -17.024 19.782 7.697 1.00 68.75 186 GLY A O 1
ATOM 1444 N N . PHE A 1 187 ? -19.040 18.899 7.225 1.00 67.69 187 PHE A N 1
ATOM 1445 C CA . PHE A 1 187 ? -18.904 18.959 5.763 1.00 67.69 187 PHE A CA 1
ATOM 1446 C C . PHE A 1 187 ? -19.374 20.297 5.182 1.00 67.69 187 PHE A C 1
ATOM 1448 O O . PHE A 1 187 ? -18.963 20.658 4.075 1.00 67.69 187 PHE A O 1
ATOM 1455 N N . VAL A 1 188 ? -20.203 21.049 5.914 1.00 77.06 188 VAL A N 1
ATOM 1456 C CA . VAL A 1 188 ? -20.620 22.397 5.523 1.00 77.06 188 VAL A CA 1
ATOM 1457 C C . VAL A 1 188 ? -19.506 23.384 5.900 1.00 77.06 188 VAL A C 1
ATOM 1459 O O . VAL A 1 188 ? -19.208 23.558 7.082 1.00 77.06 188 VAL A O 1
ATOM 1462 N N . PRO A 1 189 ? -18.861 24.067 4.932 1.00 62.66 189 PRO A N 1
ATOM 1463 C CA . PRO A 1 189 ? -17.841 25.058 5.247 1.00 62.66 189 PRO A CA 1
ATOM 1464 C C . PRO A 1 189 ? -18.466 26.179 6.085 1.00 62.66 189 PRO A C 1
ATOM 1466 O O . PRO A 1 189 ? -19.325 26.928 5.618 1.00 62.66 189 PRO A O 1
ATOM 1469 N N . SER A 1 190 ? -18.040 26.277 7.346 1.00 60.38 190 SER A N 1
ATOM 1470 C CA . SER A 1 190 ? -18.524 27.298 8.271 1.00 60.38 190 SER A CA 1
ATOM 1471 C C . SER A 1 190 ? -18.284 28.699 7.705 1.00 60.38 190 SER A C 1
ATOM 1473 O O . SER A 1 190 ? -17.244 28.989 7.104 1.00 60.38 190 SER A O 1
ATOM 1475 N N . LYS A 1 191 ? -19.241 29.604 7.945 1.00 58.78 191 LYS A N 1
ATOM 1476 C CA . LYS A 1 191 ? -19.189 31.017 7.534 1.00 58.78 191 LYS A CA 1
ATOM 1477 C C . LYS A 1 191 ? -17.936 31.742 8.045 1.00 58.78 191 LYS A C 1
ATOM 1479 O O . LYS A 1 191 ? -17.607 32.798 7.526 1.00 58.78 191 LYS A O 1
ATOM 1484 N N . THR A 1 192 ? -17.196 31.170 8.995 1.00 55.69 192 THR A N 1
ATOM 1485 C CA . THR A 1 192 ? -15.891 31.662 9.464 1.00 55.69 192 THR A CA 1
ATOM 1486 C C . THR A 1 192 ? -14.787 31.632 8.397 1.00 55.69 192 THR A C 1
ATOM 1488 O O . THR A 1 192 ? -13.860 32.435 8.494 1.00 55.69 192 THR A O 1
ATOM 1491 N N . ILE A 1 193 ? -14.899 30.796 7.351 1.00 56.78 193 ILE A N 1
ATOM 1492 C CA . ILE A 1 193 ? -13.975 30.795 6.195 1.00 56.78 193 ILE A CA 1
ATOM 1493 C C . ILE A 1 193 ? -14.248 31.982 5.256 1.00 56.78 193 ILE A C 1
ATOM 1495 O O . ILE A 1 193 ? -13.333 32.486 4.614 1.00 56.78 193 ILE A O 1
ATOM 1499 N N . PHE A 1 194 ? -15.492 32.467 5.207 1.00 58.09 194 PHE A N 1
ATOM 1500 C CA . PHE A 1 194 ? -15.900 33.583 4.345 1.00 58.09 194 PHE A CA 1
ATOM 1501 C C . PHE A 1 194 ? -16.001 34.928 5.086 1.00 58.09 194 PHE A C 1
ATOM 1503 O O . PHE A 1 194 ? -15.994 35.974 4.445 1.00 58.09 194 PHE A O 1
ATOM 1510 N N . ALA A 1 195 ? -16.092 34.921 6.421 1.00 61.91 195 ALA A N 1
ATOM 1511 C CA . ALA A 1 195 ? -16.360 36.112 7.232 1.00 61.91 195 ALA A CA 1
ATOM 1512 C C . ALA A 1 195 ? -15.116 36.822 7.790 1.00 61.91 195 ALA A C 1
ATOM 1514 O O . ALA A 1 195 ? -15.266 37.847 8.450 1.00 61.91 195 ALA A O 1
ATOM 1515 N N . SER A 1 196 ? -13.897 36.338 7.540 1.00 48.62 196 SER A N 1
ATOM 1516 C CA . SER A 1 196 ? -12.701 37.113 7.882 1.00 48.62 196 SER A CA 1
ATOM 1517 C C . SER A 1 196 ? -11.849 37.355 6.646 1.00 48.62 196 SER A C 1
ATOM 1519 O O . SER A 1 196 ? -11.322 36.426 6.040 1.00 48.62 196 SER A O 1
ATOM 1521 N N . GLY A 1 197 ? -11.737 38.633 6.270 1.00 54.06 197 GLY A N 1
ATOM 1522 C CA . GLY A 1 197 ? -10.809 39.161 5.268 1.00 54.06 197 GLY A CA 1
ATOM 1523 C C . GLY A 1 197 ? -9.350 38.987 5.694 1.00 54.06 197 GLY A C 1
ATOM 1524 O O . GLY A 1 197 ? -8.650 39.961 5.931 1.00 54.06 197 GLY A O 1
ATOM 1525 N N . GLY A 1 198 ? -8.922 37.733 5.839 1.00 52.47 198 GLY A N 1
ATOM 1526 C CA . GLY A 1 198 ? -7.559 37.304 6.155 1.00 52.47 198 GLY A CA 1
ATOM 1527 C C . GLY A 1 198 ? -6.890 36.544 5.006 1.00 52.47 198 GLY A C 1
ATOM 1528 O O . GLY A 1 198 ? -5.853 35.921 5.201 1.00 52.47 198 GLY A O 1
ATOM 1529 N N . ILE A 1 199 ? -7.485 36.572 3.812 1.00 57.56 199 ILE A N 1
ATOM 1530 C CA . ILE A 1 199 ? -6.793 36.319 2.549 1.00 57.56 199 ILE A CA 1
ATOM 1531 C C . ILE A 1 199 ? -6.644 37.716 1.931 1.00 57.56 199 ILE A C 1
ATOM 1533 O O . ILE A 1 199 ? -7.660 38.335 1.637 1.00 57.56 199 ILE A O 1
ATOM 1537 N N . TYR A 1 200 ? -5.410 38.212 1.807 1.00 46.59 200 TYR A N 1
ATOM 1538 C CA . TYR A 1 200 ? -5.002 39.600 1.494 1.00 46.59 200 TYR A CA 1
ATOM 1539 C C . TYR A 1 200 ? -4.898 40.571 2.692 1.00 46.59 200 TYR A C 1
ATOM 1541 O O . TYR A 1 200 ? -5.575 41.593 2.746 1.00 46.59 200 TYR A O 1
ATOM 1549 N N . THR A 1 201 ? -3.963 40.295 3.606 1.00 41.44 201 THR A N 1
ATOM 1550 C CA . THR A 1 201 ? -2.869 41.233 3.929 1.00 41.44 201 THR A CA 1
ATOM 1551 C C . THR A 1 201 ? -1.653 40.471 4.434 1.00 41.44 201 THR A C 1
ATOM 1553 O O . THR A 1 201 ? -1.824 39.309 4.866 1.00 41.44 201 THR A O 1
#

Solvent-accessible surface area (backbone atoms only — not comparable to full-atom values): 11936 Å² total; per-residue (Å²): 134,81,70,73,63,60,66,62,59,70,70,69,71,78,63,67,62,64,57,53,49,48,51,49,50,53,49,50,50,52,50,58,46,67,76,41,76,50,61,62,52,50,51,50,49,53,60,43,53,72,58,52,58,60,47,56,55,50,50,32,70,76,67,76,44,57,69,70,57,48,55,54,52,62,62,66,76,53,77,92,55,60,69,61,53,50,56,70,46,52,52,55,53,51,52,50,52,54,62,57,49,55,61,53,54,53,49,54,51,50,52,52,30,52,52,46,37,70,78,35,78,86,54,57,68,71,60,36,49,52,52,52,54,45,50,56,50,50,54,54,69,67,57,62,63,92,70,89,61,46,67,62,59,52,50,52,52,52,51,52,54,52,48,50,52,52,52,53,51,49,52,54,56,72,71,45,93,69,64,60,71,62,58,51,53,71,73,46,83,56,66,72,76,75,69,52,86,73,77,85,121